Protein AF-A0A9X4PGB1-F1 (afdb_monomer)

Mean predicted aligned error: 6.71 Å

Secondary structure (DSSP, 8-state):
---HHHHHHHSPPSS--SS--SS-HHHHHHHHHHHHHHT-S-HHHIIIIIIHHHSTTT-TT---HHHHHHHGGGGHHHHHHHHHHHHHTS---SEEEEEEEEEEEE-GGGGGG-TTTTTT-EEEEETTEEEEEEEEEEEEETT--EEEEEEEETTS-TTTTHHHHTTT--EEEE--GGG--HHHHHHHHTTTEEEE-PPPTTSPPP---HHHHHHHHTTHHHHHHHHHHHHHS----S--S-HHHHHHHHHHHHHHHHT-S------GGGS--

Sequence (273 aa):
MIDENFANKLLPSGKKPTRVPEITHSEIITIILLYHQSRHDNFKSFYQNYLKLLHKSDFPKLPSYDRFIALKPRVLWYLMILLQWLCEQAKNTGVSYIDSTPIAVCHRKRISKNNVFAKIAKIGKSSYGWFYGFKLHMVINEKGEIQGVTLTKGNVDDRKPVPDLTQKLVGLLFGDKGYIQKDLFLQLLDRNLKLVTKIKKGMKNALISLNEKILLRKRSIIETVFGYLKNRLEIEHTRHRSPINFLVHIFSTLISYSLQRKKPSISNSFFVG

Foldseek 3Di:
DQDPVNVVVLDDDPDDDPDDQPDDLVNLLVLLLVVLVVQDPDSQCCLPPVCVPPVCVVCVRDDDPVVSVVCSLNNLVVLVVLLQVLLVVADQPLAKEKDKDDFAQDDPVCLVVPPQCVPPADWAADPVGIGTGWIWIFMHGQQRRTNFIDIHHRHDQNQVCVCVRCVPHAHEYAYEPSNDDDVSQVSCVVVNYHYDYDDDPPDDDDDDDPLNVVSNVVSCLVVVSVVCLCVRSVLHDNPDPHPSVNSSSNSSSSSSQSPDPHGNHDDPPSVPD

Structure (mmCIF, N/CA/C/O backbone):
data_AF-A0A9X4PGB1-F1
#
_entry.id   AF-A0A9X4PGB1-F1
#
loop_
_atom_site.group_PDB
_atom_site.id
_atom_site.type_symbol
_atom_site.label_atom_id
_atom_site.label_alt_id
_atom_site.label_comp_id
_atom_site.label_asym_id
_atom_site.label_entity_id
_atom_site.label_seq_id
_atom_site.pdbx_PDB_ins_code
_atom_site.Cartn_x
_atom_site.Cartn_y
_atom_site.Cartn_z
_atom_site.occupancy
_atom_site.B_iso_or_equiv
_atom_site.auth_seq_id
_atom_site.auth_comp_id
_atom_site.auth_asym_id
_atom_site.auth_atom_id
_atom_site.pdbx_PDB_model_num
ATOM 1 N N . MET A 1 1 ? -11.049 4.098 -10.998 1.00 38.81 1 MET A N 1
ATOM 2 C CA . MET A 1 1 ? -10.905 5.269 -11.893 1.00 38.81 1 MET A CA 1
ATOM 3 C C . MET A 1 1 ? -9.912 4.919 -12.995 1.00 38.81 1 MET A C 1
ATOM 5 O O . MET A 1 1 ? -8.730 5.216 -12.874 1.00 38.81 1 MET A O 1
ATOM 9 N N . ILE A 1 2 ? -10.391 4.209 -14.013 1.00 34.16 2 ILE A N 1
ATOM 10 C CA . ILE A 1 2 ? -9.628 3.851 -15.208 1.00 34.16 2 ILE A CA 1
ATOM 11 C C . ILE A 1 2 ? -10.270 4.662 -16.330 1.00 34.16 2 ILE A C 1
ATOM 13 O O . ILE A 1 2 ? -11.443 4.473 -16.620 1.00 34.16 2 ILE A O 1
ATOM 17 N N 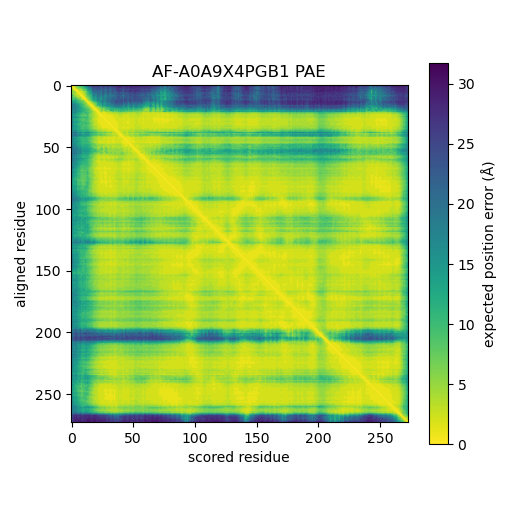. ASP A 1 3 ? -9.545 5.650 -16.839 1.00 41.56 3 ASP A N 1
ATOM 18 C CA . ASP A 1 3 ? -9.966 6.457 -17.987 1.00 41.56 3 ASP A CA 1
ATOM 19 C C . ASP A 1 3 ? -10.007 5.546 -19.233 1.00 41.56 3 ASP A C 1
ATOM 21 O O . ASP A 1 3 ? -9.148 4.670 -19.353 1.00 41.56 3 ASP A O 1
ATOM 25 N N . GLU A 1 4 ? -10.939 5.716 -20.174 1.00 37.97 4 GLU A N 1
ATOM 26 C CA . GLU A 1 4 ? -11.010 4.864 -21.385 1.00 37.97 4 GLU A CA 1
ATOM 27 C C . GLU A 1 4 ? -9.704 4.930 -22.202 1.00 37.97 4 GLU A C 1
ATOM 29 O O . GLU A 1 4 ? -9.215 3.936 -22.743 1.00 37.97 4 GLU A O 1
ATOM 34 N N . ASN A 1 5 ? -9.030 6.084 -22.162 1.00 47.00 5 ASN A N 1
ATOM 35 C CA . ASN A 1 5 ? -7.692 6.276 -22.724 1.00 47.00 5 ASN A CA 1
ATOM 36 C C . ASN A 1 5 ? -6.582 5.457 -22.032 1.00 47.00 5 ASN A C 1
ATOM 38 O O . ASN A 1 5 ? -5.524 5.223 -22.622 1.00 47.00 5 ASN A O 1
ATOM 42 N N . PHE A 1 6 ? -6.776 5.046 -20.775 1.00 48.38 6 PHE A N 1
ATOM 43 C CA . PHE A 1 6 ? -5.831 4.213 -20.026 1.00 48.38 6 PHE A CA 1
ATOM 44 C C . PHE A 1 6 ? -5.911 2.750 -20.467 1.00 48.38 6 PHE A C 1
ATOM 46 O O . PHE A 1 6 ? -4.869 2.128 -20.675 1.00 48.38 6 PHE A O 1
ATOM 53 N N . ALA A 1 7 ? -7.123 2.226 -20.676 1.00 45.31 7 ALA A N 1
ATOM 54 C CA . ALA A 1 7 ? -7.331 0.874 -21.192 1.00 45.31 7 ALA A CA 1
ATOM 55 C C . ALA A 1 7 ? -6.750 0.725 -22.611 1.00 45.31 7 ALA A C 1
ATOM 57 O O . ALA A 1 7 ? -5.972 -0.193 -22.867 1.00 45.31 7 ALA A O 1
ATOM 58 N N . ASN A 1 8 ? -6.997 1.700 -23.493 1.00 49.25 8 ASN A N 1
ATOM 59 C CA . ASN A 1 8 ? -6.519 1.674 -24.883 1.00 49.25 8 ASN A CA 1
ATOM 60 C C . ASN A 1 8 ? -4.987 1.730 -25.036 1.00 49.25 8 ASN A C 1
ATOM 62 O O . ASN A 1 8 ? -4.456 1.250 -26.032 1.00 49.25 8 ASN A O 1
ATOM 66 N N . LYS A 1 9 ? -4.249 2.273 -24.055 1.00 54.25 9 LYS A N 1
ATOM 67 C CA . LYS A 1 9 ? -2.770 2.238 -24.041 1.00 54.25 9 LYS A CA 1
ATOM 68 C C . LYS A 1 9 ? -2.187 0.905 -23.572 1.00 54.25 9 LYS A C 1
ATOM 70 O O . LYS A 1 9 ? -0.998 0.663 -23.777 1.00 54.25 9 LYS A O 1
ATOM 75 N N . LEU A 1 10 ? -2.990 0.090 -22.892 1.00 50.41 10 LEU A N 1
ATOM 76 C CA . LEU A 1 10 ? -2.602 -1.222 -22.376 1.00 50.41 10 LEU A CA 1
ATOM 77 C C . LEU A 1 10 ? -3.019 -2.358 -23.314 1.00 50.41 10 LEU A C 1
ATOM 79 O O . LEU A 1 10 ? -2.424 -3.432 -23.257 1.00 50.41 10 LEU A O 1
ATOM 83 N N . LEU A 1 11 ? -4.010 -2.118 -24.174 1.00 50.28 11 LEU A N 1
ATOM 84 C CA . LEU A 1 11 ? -4.380 -3.030 -25.246 1.00 50.28 11 LEU A CA 1
ATOM 85 C C . LEU A 1 11 ? -3.316 -3.002 -26.356 1.00 50.28 11 LEU A C 1
ATOM 87 O O . LEU A 1 11 ? -2.780 -1.937 -26.681 1.00 50.28 11 LEU A O 1
ATOM 91 N N . PRO A 1 12 ? -2.969 -4.161 -26.940 1.00 49.97 12 PRO A N 1
ATOM 92 C CA . PRO A 1 12 ? -2.017 -4.213 -28.036 1.00 49.97 12 PRO A CA 1
ATOM 93 C C . PRO A 1 12 ? -2.554 -3.391 -29.211 1.00 49.97 12 PRO A C 1
ATOM 95 O O . PRO A 1 12 ? -3.640 -3.653 -29.722 1.00 49.97 12 PRO A O 1
ATOM 98 N N . SER A 1 13 ? -1.788 -2.398 -29.669 1.00 54.88 13 SER A N 1
ATOM 99 C CA . SER A 1 13 ? -2.080 -1.760 -30.953 1.00 54.88 13 SER A CA 1
ATOM 100 C C . SER A 1 13 ? -2.058 -2.837 -32.038 1.00 54.88 13 SER A C 1
ATOM 102 O O . SER A 1 13 ? -1.121 -3.635 -32.050 1.00 54.88 13 SER A O 1
ATOM 104 N N . GLY A 1 14 ? -2.999 -2.827 -32.986 1.00 54.66 14 GLY A N 1
ATOM 105 C CA . GLY A 1 14 ? -3.044 -3.786 -34.107 1.00 54.66 14 GLY A CA 1
ATOM 106 C C . GLY A 1 14 ? -1.782 -3.829 -34.992 1.00 54.66 14 GLY A C 1
ATOM 107 O O . GLY A 1 14 ? -1.674 -4.659 -35.889 1.00 54.66 14 GLY A O 1
ATOM 108 N N . LYS A 1 15 ? -0.794 -2.963 -34.732 1.00 59.97 15 LYS A N 1
ATOM 109 C CA . LYS A 1 15 ? 0.547 -3.027 -35.315 1.00 59.97 15 LYS A CA 1
ATOM 110 C C . LYS A 1 15 ? 1.365 -4.131 -34.641 1.00 59.97 15 LYS A C 1
ATOM 112 O O . LYS A 1 15 ? 1.775 -3.997 -33.486 1.00 59.97 15 LYS A O 1
ATOM 117 N N . LYS A 1 16 ? 1.645 -5.203 -35.389 1.00 57.38 16 LYS A N 1
ATOM 118 C CA . LYS A 1 16 ? 2.584 -6.250 -34.965 1.00 57.38 16 LYS A CA 1
ATOM 119 C C . LYS A 1 16 ? 3.966 -5.624 -34.711 1.00 57.38 16 LYS A C 1
ATOM 121 O O . LYS A 1 16 ? 4.440 -4.846 -35.541 1.00 57.38 16 LYS A O 1
ATOM 126 N N . PRO A 1 17 ? 4.616 -5.917 -33.574 1.00 63.22 17 PRO A N 1
ATOM 127 C CA . PRO A 1 17 ? 5.938 -5.382 -33.293 1.00 63.22 17 PRO A CA 1
ATOM 128 C C . PRO A 1 17 ? 6.955 -5.932 -34.296 1.00 63.22 17 PRO A C 1
ATOM 130 O O . PRO A 1 17 ? 6.977 -7.128 -34.567 1.00 63.22 17 PRO A O 1
ATOM 133 N N . THR A 1 18 ? 7.850 -5.073 -34.785 1.00 69.25 18 THR A N 1
ATOM 134 C CA . THR A 1 18 ? 8.932 -5.458 -35.711 1.00 69.25 18 THR A CA 1
ATOM 135 C C . THR A 1 18 ? 9.895 -6.481 -35.098 1.00 69.25 18 THR A C 1
ATOM 137 O O . THR A 1 18 ? 10.552 -7.223 -35.816 1.00 69.25 18 THR A O 1
ATOM 140 N N . ARG A 1 19 ? 9.998 -6.524 -33.761 1.00 69.50 19 ARG A N 1
ATOM 141 C CA . ARG A 1 19 ? 10.783 -7.509 -33.004 1.00 69.50 19 ARG A CA 1
ATOM 142 C C . ARG A 1 19 ? 10.043 -7.925 -31.737 1.00 69.50 19 ARG A C 1
ATOM 144 O O . ARG A 1 19 ? 9.568 -7.066 -30.983 1.00 69.50 19 ARG A O 1
ATOM 151 N N . VAL A 1 20 ? 9.989 -9.228 -31.481 1.00 75.50 20 VAL A N 1
ATOM 152 C CA . VAL A 1 20 ? 9.479 -9.790 -30.225 1.00 75.50 20 VAL A CA 1
ATOM 153 C C . VAL A 1 20 ? 10.573 -9.645 -29.158 1.00 75.50 20 VAL A C 1
ATOM 155 O O . VAL A 1 20 ? 11.732 -9.931 -29.452 1.00 75.50 20 VAL A O 1
ATOM 158 N N . PRO A 1 21 ? 10.272 -9.133 -27.950 1.00 79.12 21 PRO A N 1
ATOM 159 C CA . PRO A 1 21 ? 11.256 -9.112 -26.874 1.00 79.12 21 PRO A CA 1
ATOM 160 C C . PRO A 1 21 ? 11.657 -10.535 -26.497 1.00 79.12 21 PRO A C 1
ATOM 162 O O . PRO A 1 21 ? 10.793 -11.387 -26.330 1.00 79.12 21 PRO A O 1
ATOM 165 N N . GLU A 1 22 ? 12.953 -10.760 -26.319 1.00 85.50 22 GLU A N 1
ATOM 166 C CA . GLU A 1 22 ? 13.470 -12.063 -25.891 1.00 85.50 22 GLU A CA 1
ATOM 167 C C . GLU A 1 22 ? 13.220 -12.339 -24.406 1.00 85.50 22 GLU A C 1
ATOM 169 O O . GLU A 1 22 ? 13.129 -13.495 -24.009 1.00 85.50 22 GLU A O 1
ATOM 174 N N . ILE A 1 23 ? 13.078 -11.278 -23.606 1.00 91.50 23 ILE A N 1
ATOM 175 C CA . ILE A 1 23 ? 12.719 -11.368 -22.193 1.00 91.50 23 ILE A CA 1
ATOM 176 C C . ILE A 1 23 ? 11.214 -11.604 -22.030 1.00 91.50 23 ILE A C 1
ATOM 178 O O . ILE A 1 23 ? 10.375 -10.913 -22.620 1.00 91.50 23 ILE A O 1
ATOM 182 N N . THR A 1 24 ? 10.878 -12.564 -21.183 1.00 92.50 24 THR A N 1
ATOM 183 C CA . THR A 1 24 ? 9.514 -12.958 -20.840 1.00 92.50 24 THR A CA 1
ATOM 184 C C . THR A 1 24 ? 8.892 -12.033 -19.788 1.00 92.50 24 THR A C 1
ATOM 186 O O . THR A 1 24 ? 9.569 -11.289 -19.074 1.00 92.50 24 THR A O 1
ATOM 189 N N . HIS A 1 25 ? 7.562 -12.073 -19.660 1.00 93.44 25 HIS A N 1
ATOM 190 C CA . HIS A 1 25 ? 6.859 -11.307 -18.625 1.00 93.44 25 HIS A CA 1
ATOM 191 C C . HIS A 1 25 ? 7.231 -11.763 -17.206 1.00 93.44 25 HIS A C 1
ATOM 193 O O . HIS A 1 25 ? 7.366 -10.917 -16.323 1.00 93.44 25 HIS A O 1
ATOM 199 N N . SER A 1 26 ? 7.429 -13.069 -16.988 1.00 94.06 26 SER A N 1
ATOM 200 C CA . SER A 1 26 ? 7.845 -13.620 -15.694 1.00 94.06 26 SER A CA 1
ATOM 201 C C . SER A 1 26 ? 9.227 -13.114 -15.292 1.00 94.06 26 SER A C 1
ATOM 203 O O . SER A 1 26 ? 9.377 -12.639 -14.173 1.00 94.06 26 SER A O 1
ATOM 205 N N . GLU A 1 27 ? 10.205 -13.097 -16.205 1.00 94.50 27 GLU A N 1
ATOM 206 C CA . GLU A 1 27 ? 11.535 -12.532 -15.932 1.00 94.50 27 GLU A CA 1
ATOM 207 C C . GLU A 1 27 ? 11.462 -11.049 -15.545 1.00 94.50 27 GLU A C 1
ATOM 209 O O . GLU A 1 27 ? 12.100 -10.627 -14.581 1.00 94.50 27 GLU A O 1
ATOM 214 N N . ILE A 1 28 ? 10.641 -10.253 -16.243 1.00 95.31 28 ILE A N 1
ATOM 215 C CA . ILE A 1 28 ? 10.434 -8.838 -15.898 1.00 95.31 28 ILE A CA 1
ATOM 216 C C . ILE A 1 28 ? 9.862 -8.704 -14.479 1.00 95.31 28 ILE A C 1
ATOM 218 O O . ILE A 1 28 ? 10.353 -7.879 -13.707 1.00 95.31 28 ILE A O 1
ATOM 222 N N . ILE A 1 29 ? 8.843 -9.495 -14.122 1.00 96.31 29 ILE A N 1
ATOM 223 C CA . ILE A 1 29 ? 8.243 -9.481 -12.778 1.00 96.31 29 ILE A CA 1
ATOM 224 C C . ILE A 1 29 ? 9.291 -9.860 -11.731 1.00 96.31 29 ILE A C 1
ATOM 226 O O . ILE A 1 29 ? 9.479 -9.112 -10.772 1.00 96.31 29 ILE A O 1
ATOM 230 N N . THR A 1 30 ? 10.015 -10.960 -11.943 1.00 95.31 30 THR A N 1
ATOM 231 C CA . THR A 1 30 ? 11.059 -11.442 -11.032 1.00 95.31 30 THR A CA 1
ATOM 232 C C . THR A 1 30 ? 12.120 -10.374 -10.793 1.00 95.31 30 THR A C 1
ATOM 234 O O . THR A 1 30 ? 12.416 -10.061 -9.645 1.00 95.31 30 THR A O 1
ATOM 237 N N . ILE A 1 31 ? 12.625 -9.726 -11.846 1.00 95.06 31 ILE A N 1
ATOM 238 C CA . ILE A 1 31 ? 13.611 -8.639 -11.740 1.00 95.06 31 ILE A CA 1
ATOM 239 C C . ILE A 1 31 ? 13.083 -7.463 -10.908 1.00 95.06 31 ILE A C 1
ATOM 241 O O . ILE A 1 31 ? 13.808 -6.903 -10.084 1.00 95.06 31 ILE A O 1
ATOM 245 N N . ILE A 1 32 ? 11.823 -7.066 -11.110 1.00 95.25 32 ILE A N 1
ATOM 246 C CA . ILE A 1 32 ? 11.224 -5.949 -10.368 1.00 95.25 32 ILE A CA 1
ATOM 247 C C . ILE A 1 32 ? 11.035 -6.315 -8.889 1.00 95.25 32 ILE A C 1
ATOM 249 O O . ILE A 1 32 ? 11.234 -5.461 -8.029 1.00 95.25 32 ILE A O 1
ATOM 253 N N . LEU A 1 33 ? 10.671 -7.560 -8.575 1.00 94.50 33 LEU A N 1
ATOM 254 C CA . LEU A 1 33 ? 10.525 -8.017 -7.191 1.00 94.50 33 LEU A CA 1
ATOM 255 C C . LEU A 1 33 ? 11.883 -8.188 -6.498 1.00 94.50 33 LEU A C 1
ATOM 257 O O . LEU A 1 33 ? 12.035 -7.762 -5.354 1.00 94.50 33 LEU A O 1
ATOM 261 N N . LEU A 1 34 ? 12.885 -8.725 -7.200 1.00 93.00 34 LEU A N 1
ATOM 262 C CA . LEU A 1 34 ? 14.261 -8.824 -6.707 1.00 93.00 34 LEU A CA 1
ATOM 263 C C . LEU A 1 34 ? 14.837 -7.452 -6.367 1.00 93.00 34 LEU A C 1
ATOM 265 O O . LEU A 1 34 ? 15.519 -7.318 -5.354 1.00 93.00 34 LEU A O 1
ATOM 269 N N . TYR A 1 35 ? 14.520 -6.418 -7.151 1.00 92.88 35 TYR A N 1
ATOM 270 C CA . TYR A 1 35 ? 14.942 -5.054 -6.840 1.00 92.88 35 TYR A CA 1
ATOM 271 C C . TYR A 1 35 ? 14.529 -4.631 -5.423 1.00 92.88 35 TYR A C 1
ATOM 273 O O . TYR A 1 35 ? 15.383 -4.237 -4.628 1.00 92.88 35 TYR A O 1
ATOM 281 N N . HIS A 1 36 ? 13.248 -4.787 -5.074 1.00 90.94 36 HIS A N 1
ATOM 282 C CA . HIS A 1 36 ? 12.730 -4.435 -3.745 1.00 90.94 36 HIS A CA 1
ATOM 283 C C . HIS A 1 36 ? 13.363 -5.255 -2.614 1.00 90.94 36 HIS A C 1
ATOM 285 O O . HIS A 1 36 ? 13.481 -4.772 -1.490 1.00 90.94 36 HIS A O 1
ATOM 291 N N . GLN A 1 37 ? 13.809 -6.478 -2.901 1.00 86.19 37 GLN A N 1
ATOM 292 C CA . GLN A 1 37 ? 14.490 -7.337 -1.928 1.00 86.19 37 GLN A CA 1
ATOM 293 C C . GLN A 1 37 ? 15.980 -6.999 -1.776 1.00 86.19 37 GLN A C 1
ATOM 295 O O . GLN A 1 37 ? 16.529 -7.121 -0.681 1.00 86.19 37 GLN A O 1
ATOM 300 N N . SER A 1 38 ? 16.620 -6.538 -2.851 1.00 85.69 38 SER A N 1
ATOM 301 C CA . SER A 1 38 ? 18.060 -6.262 -2.920 1.00 85.69 38 SER A CA 1
ATOM 302 C C . SER A 1 38 ? 18.520 -4.993 -2.189 1.00 85.69 38 SER A C 1
ATOM 304 O O . SER A 1 38 ? 19.719 -4.808 -2.006 1.00 85.69 38 SER A O 1
ATOM 306 N N . ARG A 1 39 ? 17.591 -4.133 -1.739 1.00 77.69 39 ARG A N 1
ATOM 307 C CA . ARG A 1 39 ? 17.872 -2.885 -0.991 1.00 77.69 39 ARG A CA 1
ATOM 308 C C . ARG A 1 39 ? 18.780 -1.882 -1.721 1.00 77.69 39 ARG A C 1
ATOM 310 O O . ARG A 1 39 ? 19.491 -1.119 -1.079 1.00 77.69 39 ARG A O 1
ATOM 317 N N . HIS A 1 40 ? 18.764 -1.869 -3.052 1.00 84.12 40 HIS A N 1
ATOM 318 C CA . HIS A 1 40 ? 19.457 -0.838 -3.825 1.00 84.12 40 HIS A CA 1
ATOM 319 C C . HIS A 1 40 ? 18.599 0.430 -3.980 1.00 84.12 40 HIS A C 1
ATOM 321 O O . HIS A 1 40 ? 17.486 0.376 -4.501 1.00 84.12 40 HIS A O 1
ATOM 327 N N . ASP A 1 41 ? 19.170 1.600 -3.697 1.00 78.69 41 ASP A N 1
ATOM 328 C CA . ASP A 1 41 ? 18.478 2.903 -3.821 1.00 78.69 41 ASP A CA 1
ATOM 329 C C . ASP A 1 41 ? 18.149 3.289 -5.283 1.00 78.69 41 ASP A C 1
ATOM 331 O O . ASP A 1 41 ? 17.300 4.141 -5.597 1.00 78.69 41 ASP A O 1
ATOM 335 N N . ASN A 1 42 ? 18.870 2.681 -6.231 1.00 86.94 42 ASN A N 1
ATOM 336 C CA . ASN A 1 42 ? 18.795 3.009 -7.648 1.00 86.94 42 ASN A CA 1
ATOM 337 C C . ASN A 1 42 ? 18.612 1.766 -8.521 1.00 86.94 42 ASN A C 1
ATOM 339 O O . ASN A 1 42 ? 19.542 0.982 -8.719 1.00 86.94 42 ASN A O 1
ATOM 343 N N . PHE A 1 43 ? 17.435 1.675 -9.148 1.00 90.69 43 PHE A N 1
ATOM 344 C CA . PHE A 1 43 ? 17.093 0.620 -10.099 1.00 90.69 43 PHE A CA 1
ATOM 345 C C . PHE A 1 43 ? 18.106 0.479 -11.247 1.00 90.69 43 PHE A C 1
ATOM 347 O O . PHE A 1 43 ? 18.390 -0.635 -11.673 1.00 90.69 43 PHE A O 1
ATOM 354 N N . LYS A 1 44 ? 18.699 1.579 -11.738 1.00 91.31 44 LYS A N 1
ATOM 355 C CA . LYS A 1 44 ? 19.718 1.520 -12.801 1.00 91.31 44 LYS A CA 1
ATOM 356 C C . LYS A 1 44 ? 20.993 0.824 -12.330 1.00 91.31 44 LYS A C 1
ATOM 358 O O . LYS A 1 44 ? 21.514 -0.016 -13.056 1.00 91.31 44 LYS A O 1
ATOM 363 N N . SER A 1 45 ? 21.454 1.139 -11.119 1.00 90.25 45 SER A N 1
ATOM 364 C CA . SER A 1 45 ? 22.637 0.501 -10.526 1.00 90.25 45 SER A CA 1
ATOM 365 C C . SER A 1 45 ? 22.379 -0.981 -10.257 1.00 90.25 45 SER A C 1
ATOM 367 O O . SER A 1 45 ? 23.161 -1.823 -10.686 1.00 90.25 45 SER A O 1
ATOM 369 N N . PHE A 1 46 ? 21.227 -1.315 -9.665 1.00 92.81 46 PHE A N 1
ATOM 370 C CA . PHE A 1 46 ? 20.787 -2.703 -9.499 1.00 92.81 46 PHE A CA 1
ATOM 371 C C . PHE A 1 46 ? 20.780 -3.462 -10.835 1.00 92.81 46 PHE A C 1
ATOM 373 O O . PHE A 1 46 ? 21.348 -4.543 -10.956 1.00 92.81 46 PHE A O 1
ATOM 380 N N . TYR A 1 47 ? 20.196 -2.872 -11.876 1.00 92.44 47 TYR A N 1
ATOM 381 C CA . TYR A 1 47 ? 20.081 -3.529 -13.170 1.00 92.44 47 TYR A CA 1
ATOM 382 C C . TYR A 1 47 ? 21.428 -3.722 -13.872 1.00 92.44 47 TYR A C 1
ATOM 384 O O . TYR A 1 47 ? 21.675 -4.767 -14.465 1.00 92.44 47 TYR A O 1
ATOM 392 N N . GLN A 1 48 ? 22.298 -2.711 -13.847 1.00 89.25 48 GLN A N 1
ATOM 393 C CA . GLN A 1 48 ? 23.556 -2.742 -14.594 1.00 89.25 48 GLN A CA 1
ATOM 394 C C . GLN A 1 48 ? 24.688 -3.447 -13.852 1.00 89.25 48 GLN A C 1
ATOM 396 O O . GLN A 1 48 ? 25.509 -4.072 -14.511 1.00 89.25 48 GLN A O 1
ATOM 401 N N . ASN A 1 49 ? 24.720 -3.356 -12.524 1.00 86.00 49 ASN A N 1
ATOM 402 C CA . ASN A 1 49 ? 25.830 -3.858 -11.722 1.00 86.00 49 ASN A CA 1
ATOM 403 C C . ASN A 1 49 ? 25.452 -5.155 -11.009 1.00 86.00 49 ASN A C 1
ATOM 405 O O . ASN A 1 49 ? 26.189 -6.122 -11.091 1.00 86.00 49 ASN A O 1
ATOM 409 N N . TYR A 1 50 ? 24.293 -5.222 -10.353 1.00 86.75 50 TYR A N 1
ATOM 410 C CA . TYR A 1 50 ? 23.916 -6.424 -9.605 1.00 86.75 50 TYR A CA 1
ATOM 411 C C . TYR A 1 50 ? 23.424 -7.536 -10.541 1.00 86.75 50 TYR A C 1
ATOM 413 O O . TYR A 1 50 ? 24.019 -8.609 -10.604 1.00 86.75 50 TYR A O 1
ATOM 421 N N . LEU A 1 51 ? 22.389 -7.268 -11.344 1.00 87.75 51 LEU A N 1
ATOM 422 C CA . LEU A 1 51 ? 21.787 -8.295 -12.202 1.00 87.75 51 LEU A CA 1
ATOM 423 C C . LEU A 1 51 ? 22.724 -8.787 -13.304 1.00 87.75 51 LEU A C 1
ATOM 425 O O . LEU A 1 51 ? 22.849 -9.991 -13.507 1.00 87.75 51 LEU A O 1
ATOM 429 N N . LYS A 1 52 ? 23.397 -7.875 -14.013 1.00 79.81 52 LYS A N 1
ATOM 430 C CA . LYS A 1 52 ? 24.277 -8.266 -15.124 1.00 79.81 52 LYS A CA 1
ATOM 431 C C . LYS A 1 52 ? 25.548 -8.985 -14.682 1.00 79.81 52 LYS A C 1
ATOM 433 O O . LYS A 1 52 ? 26.079 -9.748 -15.484 1.00 79.81 52 LYS A O 1
ATOM 438 N N . LEU A 1 53 ? 26.049 -8.722 -13.473 1.00 79.75 53 LEU A N 1
ATOM 439 C CA . LEU A 1 53 ? 27.270 -9.364 -12.982 1.00 79.75 53 LEU A CA 1
ATOM 440 C C . LEU A 1 53 ? 26.964 -10.673 -12.250 1.00 79.75 53 LEU A C 1
ATOM 442 O O . LEU A 1 53 ? 27.646 -11.660 -12.497 1.00 79.75 53 LEU A O 1
ATOM 446 N N . LEU A 1 54 ? 25.939 -10.700 -11.389 1.00 80.44 54 LEU A N 1
ATOM 447 C CA . LEU A 1 54 ? 25.690 -11.832 -10.486 1.00 80.44 54 LEU A CA 1
ATOM 448 C C . LEU A 1 54 ? 24.610 -12.804 -10.977 1.00 80.44 54 LEU A C 1
ATOM 450 O O . LEU A 1 54 ? 24.662 -13.974 -10.627 1.00 80.44 54 LEU A O 1
ATOM 454 N N . HIS A 1 55 ? 23.664 -12.353 -11.805 1.00 82.31 55 HIS A N 1
ATOM 455 C CA . HIS A 1 55 ? 22.520 -13.157 -12.268 1.00 82.31 55 HIS A CA 1
ATOM 456 C C . HIS A 1 55 ? 22.489 -13.327 -13.792 1.00 82.31 55 HIS A C 1
ATOM 458 O O . HIS A 1 55 ? 21.432 -13.485 -14.404 1.00 82.31 55 HIS A O 1
ATOM 464 N N . LYS A 1 56 ? 23.659 -13.286 -14.440 1.00 81.88 56 LYS A N 1
ATOM 465 C CA . LYS A 1 56 ? 23.763 -13.438 -15.899 1.00 81.88 56 LYS A CA 1
ATOM 466 C C . LYS A 1 56 ? 23.296 -14.818 -16.379 1.00 81.88 56 LYS A C 1
ATOM 468 O O . LYS A 1 56 ? 22.731 -14.911 -17.464 1.00 81.88 56 LYS A O 1
ATOM 473 N N . SER A 1 57 ? 23.524 -15.864 -15.582 1.00 87.50 57 SER A N 1
ATOM 474 C CA . SER A 1 57 ? 23.041 -17.225 -15.853 1.00 87.50 57 SER A CA 1
ATOM 475 C C . SER A 1 57 ? 21.517 -17.311 -15.837 1.00 87.50 57 SER A C 1
ATOM 477 O O . SER A 1 57 ? 20.936 -17.991 -16.676 1.00 87.50 57 SER A O 1
ATOM 479 N N . ASP A 1 58 ? 20.886 -16.592 -14.910 1.00 88.00 58 ASP A N 1
ATOM 480 C CA . ASP A 1 58 ? 19.443 -16.663 -14.668 1.00 88.00 58 ASP A CA 1
ATOM 481 C C . ASP A 1 58 ? 18.657 -15.846 -15.704 1.00 88.00 58 ASP A C 1
ATOM 483 O O . ASP A 1 58 ? 17.511 -16.163 -16.010 1.00 88.00 58 ASP A O 1
ATOM 487 N N . PHE A 1 59 ? 19.289 -14.809 -16.268 1.00 89.75 59 PHE A N 1
ATOM 488 C CA . PHE A 1 59 ? 18.714 -13.928 -17.286 1.00 89.75 59 PHE A CA 1
ATOM 489 C C . PHE A 1 59 ? 19.645 -13.802 -18.508 1.00 89.75 59 PHE A C 1
ATOM 491 O O . PHE A 1 59 ? 20.213 -12.731 -18.755 1.00 89.75 59 PHE A O 1
ATOM 498 N N . PRO A 1 60 ? 19.811 -14.867 -19.315 1.00 86.25 60 PRO A N 1
ATOM 499 C CA . PRO A 1 60 ? 20.801 -14.896 -20.395 1.00 86.25 60 PRO A CA 1
ATOM 500 C C . PRO A 1 60 ? 20.501 -13.892 -21.519 1.00 86.25 60 PRO A C 1
ATOM 502 O O . PRO A 1 60 ? 21.419 -13.404 -22.176 1.00 86.25 60 PRO A O 1
ATOM 505 N N . LYS A 1 61 ? 19.223 -13.543 -21.724 1.00 89.25 61 LYS A N 1
ATOM 506 C CA . LYS A 1 61 ? 18.747 -12.631 -22.781 1.00 89.25 61 LYS A CA 1
ATOM 507 C C . LYS A 1 61 ? 18.315 -11.268 -22.230 1.00 89.25 61 LYS A C 1
ATOM 509 O O . LYS A 1 61 ? 17.307 -10.688 -22.640 1.00 89.25 61 LYS A O 1
ATOM 514 N N . LEU A 1 62 ? 19.064 -10.757 -21.252 1.00 90.00 62 LEU A N 1
ATOM 515 C CA . LEU A 1 62 ? 18.756 -9.491 -20.595 1.00 90.00 62 LEU A CA 1
ATOM 516 C C . LEU A 1 62 ? 18.893 -8.306 -21.582 1.00 90.00 62 LEU A C 1
ATOM 518 O O . LEU A 1 62 ? 19.978 -8.084 -22.128 1.00 90.00 62 LEU A O 1
ATOM 522 N N . PRO A 1 63 ? 17.841 -7.496 -21.807 1.00 91.62 63 PRO A N 1
ATOM 523 C CA . PRO A 1 63 ? 17.926 -6.361 -22.720 1.00 91.62 63 PRO A CA 1
ATOM 524 C C . PRO A 1 63 ? 18.782 -5.209 -22.154 1.00 91.62 63 PRO A C 1
ATOM 526 O O . PRO A 1 63 ? 19.255 -5.217 -21.015 1.00 91.62 63 PRO A O 1
ATOM 529 N N . SER A 1 64 ? 18.978 -4.154 -22.953 1.00 91.25 64 SER A N 1
ATOM 530 C CA . SER A 1 64 ? 19.543 -2.905 -22.431 1.00 91.25 64 SER A CA 1
ATOM 531 C C . SER A 1 64 ? 18.629 -2.295 -21.360 1.00 91.25 64 SER A C 1
ATOM 533 O O . SER A 1 64 ? 17.418 -2.527 -21.349 1.00 91.25 64 SER A O 1
ATOM 535 N N . TYR A 1 65 ? 19.200 -1.474 -20.473 1.00 91.94 65 TYR A N 1
ATOM 536 C CA . TYR A 1 65 ? 18.444 -0.820 -19.400 1.00 91.94 65 TYR A CA 1
ATOM 537 C C . TYR A 1 65 ? 17.250 -0.025 -19.944 1.00 91.94 65 TYR A C 1
ATOM 539 O O . TYR A 1 65 ? 16.121 -0.209 -19.493 1.00 91.94 65 TYR A O 1
ATOM 547 N N . ASP A 1 66 ? 17.468 0.805 -20.965 1.00 91.75 66 ASP A N 1
ATOM 548 C CA . ASP A 1 66 ? 16.404 1.631 -21.540 1.00 91.75 66 ASP A CA 1
ATOM 549 C C . ASP A 1 66 ? 15.308 0.777 -22.183 1.00 91.75 66 ASP A C 1
ATOM 551 O O . ASP A 1 66 ? 14.116 1.063 -22.039 1.00 91.75 66 ASP A O 1
ATOM 555 N N . ARG A 1 67 ? 15.692 -0.338 -22.821 1.00 91.88 67 ARG A N 1
ATOM 556 C CA . ARG A 1 67 ? 14.729 -1.290 -23.370 1.00 91.88 67 ARG A CA 1
ATOM 557 C C . ARG A 1 67 ? 13.933 -1.980 -22.265 1.00 91.88 67 ARG A C 1
ATOM 559 O O . ARG A 1 67 ? 12.721 -2.112 -22.412 1.00 91.88 67 ARG A O 1
ATOM 566 N N . PHE A 1 68 ? 14.560 -2.359 -21.154 1.00 93.38 68 PHE A N 1
ATOM 567 C CA . PHE A 1 68 ? 13.855 -2.911 -19.998 1.00 93.38 68 PHE A CA 1
ATOM 568 C C . PHE A 1 68 ? 12.837 -1.919 -19.428 1.00 93.38 68 PHE A C 1
ATOM 570 O O . PHE A 1 68 ? 11.684 -2.280 -19.205 1.00 93.38 68 PHE A O 1
ATOM 577 N N . ILE A 1 69 ? 13.219 -0.650 -19.255 1.00 92.38 69 ILE A N 1
ATOM 578 C CA . ILE A 1 69 ? 12.311 0.400 -18.770 1.00 92.38 69 ILE A CA 1
ATOM 579 C C . ILE A 1 69 ? 11.113 0.597 -19.710 1.00 92.38 69 ILE A C 1
ATOM 581 O O . ILE A 1 69 ? 10.003 0.837 -19.232 1.00 92.38 69 ILE A O 1
ATOM 585 N N . ALA A 1 70 ? 11.307 0.454 -21.024 1.00 91.31 70 ALA A N 1
ATOM 586 C CA . ALA A 1 70 ? 10.224 0.500 -22.005 1.00 91.31 70 ALA A CA 1
ATOM 587 C C . ALA A 1 70 ? 9.308 -0.741 -21.969 1.00 91.31 70 ALA A C 1
ATOM 589 O O . ALA A 1 70 ? 8.132 -0.643 -22.318 1.00 91.31 70 ALA A O 1
ATOM 590 N N . LEU A 1 71 ? 9.822 -1.903 -21.549 1.00 92.31 71 LEU A N 1
ATOM 591 C CA . LEU A 1 71 ? 9.063 -3.156 -21.438 1.00 92.31 71 LEU A CA 1
ATOM 592 C C . LEU A 1 71 ? 8.346 -3.310 -20.089 1.00 92.31 71 LEU A C 1
ATOM 594 O O . LEU A 1 71 ? 7.272 -3.905 -20.046 1.00 92.31 71 LEU A O 1
ATOM 598 N N . LYS A 1 72 ? 8.885 -2.729 -19.011 1.00 92.19 72 LYS A N 1
ATOM 599 C CA . LYS A 1 72 ? 8.338 -2.763 -17.642 1.00 92.19 72 LYS A CA 1
ATOM 600 C C . LYS A 1 72 ? 6.827 -2.452 -17.541 1.00 92.19 72 LYS A C 1
ATOM 602 O O . LYS A 1 72 ? 6.149 -3.158 -16.801 1.00 92.19 72 LYS A O 1
ATOM 607 N N . PRO A 1 73 ? 6.246 -1.493 -18.290 1.00 93.56 73 PRO A N 1
ATOM 608 C CA . PRO A 1 73 ? 4.797 -1.265 -18.313 1.00 93.56 73 PRO A CA 1
ATOM 609 C C . PRO A 1 73 ? 3.934 -2.487 -18.659 1.00 93.56 73 PRO A C 1
ATOM 611 O O . PRO A 1 73 ? 2.797 -2.574 -18.202 1.00 93.56 73 PRO A O 1
ATOM 614 N N . ARG A 1 74 ? 4.454 -3.429 -19.458 1.00 93.38 74 ARG A N 1
ATOM 615 C CA . ARG A 1 74 ? 3.689 -4.576 -19.980 1.00 93.38 74 ARG A CA 1
ATOM 616 C C . ARG A 1 74 ? 3.248 -5.550 -18.894 1.00 93.38 74 ARG A C 1
ATOM 618 O O . ARG A 1 74 ? 2.275 -6.268 -19.088 1.00 93.38 74 ARG A O 1
ATOM 625 N N . VAL A 1 75 ? 3.937 -5.564 -17.751 1.00 95.38 75 VAL A N 1
ATOM 626 C CA . VAL A 1 75 ? 3.615 -6.482 -16.653 1.00 95.38 75 VAL A CA 1
ATOM 627 C C . VAL A 1 75 ? 2.592 -5.929 -15.660 1.00 95.38 75 VAL A C 1
ATOM 629 O O . VAL A 1 75 ? 2.268 -6.610 -14.692 1.00 95.38 75 VAL A O 1
ATOM 632 N N . LEU A 1 76 ? 2.064 -4.716 -15.881 1.00 95.75 76 LEU A N 1
ATOM 633 C CA . LEU A 1 76 ? 1.151 -4.065 -14.935 1.00 95.75 76 LEU A CA 1
ATOM 634 C C . LEU A 1 76 ? -0.043 -4.958 -14.567 1.00 95.75 76 LEU A C 1
ATOM 636 O O . LEU A 1 76 ? -0.321 -5.132 -13.385 1.00 95.75 76 LEU A O 1
ATOM 640 N N . TRP A 1 77 ? -0.713 -5.549 -15.559 1.00 94.00 77 TRP A N 1
ATOM 641 C CA . TRP A 1 77 ? -1.881 -6.403 -15.323 1.00 94.00 77 TRP A CA 1
ATOM 642 C C . TRP A 1 77 ? -1.543 -7.667 -14.534 1.00 94.00 77 TRP A C 1
ATOM 644 O O . TRP A 1 77 ? -2.269 -8.022 -13.611 1.00 94.00 77 TRP A O 1
ATOM 654 N N . TYR A 1 78 ? -0.406 -8.298 -14.830 1.00 96.44 78 TYR A N 1
ATOM 655 C CA . TYR A 1 78 ? 0.060 -9.463 -14.080 1.00 96.44 78 TYR A CA 1
ATOM 656 C C . TYR A 1 78 ? 0.342 -9.112 -12.617 1.00 96.44 78 TYR A C 1
ATOM 658 O O . TYR A 1 78 ? -0.026 -9.871 -11.727 1.00 96.44 78 TYR A O 1
ATOM 666 N N . LEU A 1 79 ? 0.933 -7.941 -12.349 1.00 97.75 79 LEU A N 1
ATOM 667 C CA . LEU A 1 79 ? 1.146 -7.461 -10.981 1.00 97.75 79 LEU A CA 1
ATOM 668 C C . LEU A 1 79 ? -0.179 -7.156 -10.271 1.00 97.75 79 LEU A C 1
ATOM 670 O O . LEU A 1 79 ? -0.310 -7.453 -9.091 1.00 97.75 79 LEU A O 1
ATOM 674 N N . MET A 1 80 ? -1.174 -6.600 -10.965 1.00 96.94 80 MET A N 1
ATOM 675 C CA . MET A 1 80 ? -2.498 -6.367 -10.378 1.00 96.94 80 MET A CA 1
ATOM 676 C C . MET A 1 80 ? -3.171 -7.677 -9.963 1.00 96.94 80 MET A C 1
ATOM 678 O O . MET A 1 80 ? -3.648 -7.780 -8.837 1.00 96.94 80 MET A O 1
ATOM 682 N N . ILE A 1 81 ? -3.163 -8.682 -10.845 1.00 96.94 81 ILE A N 1
ATOM 683 C CA . ILE A 1 81 ? -3.737 -10.005 -10.566 1.00 96.94 81 ILE A CA 1
ATOM 684 C C . ILE A 1 81 ? -2.970 -10.693 -9.435 1.00 96.94 81 ILE A C 1
ATOM 686 O O . ILE A 1 81 ? -3.586 -11.207 -8.508 1.00 96.94 81 ILE A O 1
ATOM 690 N N . LEU A 1 82 ? -1.634 -10.660 -9.466 1.00 97.88 82 LEU A N 1
ATOM 691 C CA . LEU A 1 82 ? -0.805 -11.257 -8.420 1.00 97.88 82 LEU A CA 1
ATOM 692 C C . LEU A 1 82 ? -1.043 -10.597 -7.058 1.00 97.88 82 LEU A C 1
ATOM 694 O O . LEU A 1 82 ? -1.161 -11.292 -6.053 1.00 97.88 82 LEU A O 1
ATOM 698 N N . LEU A 1 83 ? -1.134 -9.266 -7.012 1.00 97.88 83 LEU A N 1
ATOM 699 C CA . LEU A 1 83 ? -1.427 -8.545 -5.777 1.00 97.88 83 LEU A CA 1
ATOM 700 C C . LEU A 1 83 ? -2.827 -8.879 -5.258 1.00 97.88 83 LEU A C 1
ATOM 702 O O . LEU A 1 83 ? -2.972 -9.142 -4.070 1.00 97.88 83 LEU A O 1
ATOM 706 N N . GLN A 1 84 ? -3.832 -8.917 -6.136 1.00 96.12 84 GLN A N 1
ATOM 707 C CA . GLN A 1 84 ? -5.190 -9.316 -5.771 1.00 96.12 84 GLN A CA 1
ATOM 708 C C . GLN A 1 84 ? -5.225 -10.744 -5.214 1.00 96.12 84 GLN A C 1
ATOM 710 O O . GLN A 1 84 ? -5.815 -10.972 -4.162 1.00 96.12 84 GLN A O 1
ATOM 715 N N . TRP A 1 85 ? -4.542 -11.685 -5.869 1.00 97.38 85 TRP A N 1
ATOM 716 C CA . TRP A 1 85 ? -4.433 -13.062 -5.396 1.00 97.38 85 TRP A CA 1
ATOM 717 C C . TRP A 1 85 ? -3.756 -13.133 -4.022 1.00 97.38 85 TRP A C 1
ATOM 719 O O . TRP A 1 85 ? -4.278 -13.783 -3.124 1.00 97.38 85 TRP A O 1
ATOM 729 N N . LEU A 1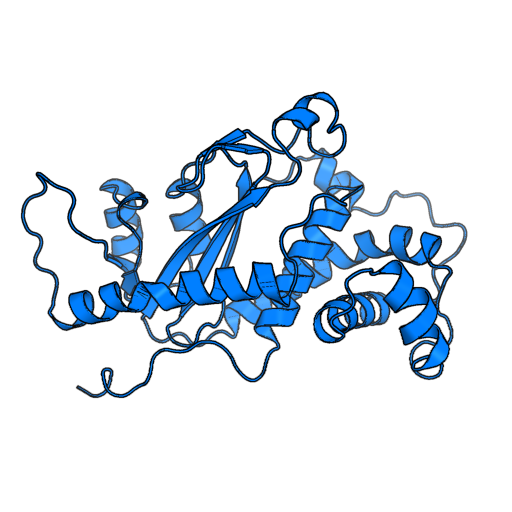 86 ? -2.651 -12.407 -3.808 1.00 97.31 86 LEU A N 1
ATOM 730 C CA . LEU A 1 86 ? -1.979 -12.341 -2.503 1.00 97.31 86 LEU A CA 1
ATOM 731 C C . LEU A 1 86 ? -2.877 -11.751 -1.409 1.00 97.31 86 LEU A C 1
ATOM 733 O O . LEU A 1 86 ? -2.835 -12.232 -0.279 1.00 97.31 86 LEU A O 1
ATOM 737 N N . CYS A 1 87 ? -3.691 -10.743 -1.737 1.00 96.56 87 CYS A N 1
ATOM 738 C CA . CYS A 1 87 ? -4.682 -10.192 -0.815 1.00 96.56 87 CYS A CA 1
ATOM 739 C C . CYS A 1 87 ? -5.736 -11.234 -0.417 1.00 96.56 87 CYS A C 1
ATOM 741 O O . CYS A 1 87 ? -6.146 -11.286 0.738 1.00 96.56 87 CYS A O 1
ATOM 743 N N . GLU A 1 88 ? -6.146 -12.093 -1.351 1.00 94.38 88 GLU A N 1
ATOM 744 C CA . GLU A 1 88 ? -7.105 -13.177 -1.097 1.00 94.38 88 GLU A CA 1
ATOM 745 C C . GLU A 1 88 ? -6.507 -14.336 -0.291 1.00 94.38 88 GLU A C 1
ATOM 747 O O . GLU A 1 88 ? -7.242 -15.036 0.399 1.00 94.38 88 GLU A O 1
ATOM 752 N N . GLN A 1 89 ? -5.184 -14.522 -0.333 1.00 94.81 89 GLN A N 1
ATOM 753 C CA . GLN A 1 89 ? -4.485 -15.498 0.510 1.00 94.81 89 GLN A CA 1
ATOM 754 C C . GLN A 1 89 ? -4.259 -15.006 1.952 1.00 94.81 89 GLN A C 1
ATOM 756 O O . GLN A 1 89 ? -3.835 -15.791 2.805 1.00 94.81 89 GLN A O 1
ATOM 761 N N . ALA A 1 90 ? -4.499 -13.723 2.246 1.00 94.75 90 ALA A N 1
ATOM 762 C CA . ALA A 1 90 ? -4.360 -13.196 3.599 1.00 94.75 90 ALA A CA 1
ATOM 763 C C . ALA A 1 90 ? -5.363 -13.869 4.544 1.00 94.75 90 ALA A C 1
ATOM 765 O O . ALA A 1 90 ? -6.537 -14.050 4.215 1.00 94.75 90 ALA A O 1
ATOM 766 N N . LYS A 1 91 ? -4.916 -14.231 5.750 1.00 92.50 91 LYS A N 1
ATOM 767 C CA . LYS A 1 91 ? -5.748 -14.983 6.693 1.00 92.50 91 LYS A CA 1
ATOM 768 C C . LYS A 1 91 ? -6.968 -14.160 7.094 1.00 92.50 91 LYS A C 1
ATOM 770 O O . LYS A 1 91 ? -6.831 -13.028 7.562 1.00 92.50 91 LYS A O 1
ATOM 775 N N . ASN A 1 92 ? -8.150 -14.754 6.953 1.00 88.31 92 ASN A N 1
ATOM 776 C CA . ASN A 1 92 ? -9.389 -14.166 7.442 1.00 88.31 92 ASN A CA 1
ATOM 777 C C . ASN A 1 92 ? -9.600 -14.548 8.911 1.00 88.31 92 ASN A C 1
ATOM 779 O O . ASN A 1 92 ? -9.971 -15.672 9.234 1.00 88.31 92 ASN A O 1
ATOM 783 N N . THR A 1 93 ? -9.303 -13.611 9.798 1.00 90.31 93 THR A N 1
ATOM 784 C CA . THR A 1 93 ? -9.360 -13.771 11.260 1.00 90.31 93 THR A CA 1
ATOM 785 C C . THR A 1 93 ? -10.576 -13.078 11.870 1.00 90.31 93 THR A C 1
ATOM 787 O O . THR A 1 93 ? -10.771 -13.127 13.080 1.00 90.31 93 THR A O 1
ATOM 790 N N . GLY A 1 94 ? -11.379 -12.395 11.045 1.00 93.38 94 GLY A N 1
ATOM 791 C CA . GLY A 1 94 ? -12.465 -11.528 11.495 1.00 93.38 94 GLY A CA 1
ATOM 792 C C . GLY A 1 94 ? -12.000 -10.202 12.108 1.00 93.38 94 GLY A C 1
ATOM 793 O O . GLY A 1 94 ? -12.836 -9.454 12.611 1.00 93.38 94 GLY A O 1
ATOM 794 N N . VAL A 1 95 ? -10.698 -9.889 12.079 1.00 95.44 95 VAL A N 1
ATOM 795 C CA . VAL A 1 95 ? -10.140 -8.620 12.567 1.00 95.44 95 VAL A CA 1
ATOM 796 C C . VAL A 1 95 ? -9.301 -7.964 11.479 1.00 95.44 95 VAL A C 1
ATOM 798 O O . VAL A 1 95 ? -8.279 -8.492 11.047 1.00 95.44 95 VAL A O 1
ATOM 801 N N . SER A 1 96 ? -9.710 -6.762 11.087 1.00 97.31 96 SER A N 1
ATOM 802 C CA . SER A 1 96 ? -9.055 -5.972 10.052 1.00 97.31 96 SER A CA 1
ATOM 803 C C . SER A 1 96 ? -8.822 -4.540 10.520 1.00 97.31 96 SER A C 1
ATOM 805 O O . SER A 1 96 ? -9.619 -3.966 11.258 1.00 97.31 96 SER A O 1
ATOM 807 N N . TYR A 1 97 ? -7.748 -3.923 10.047 1.00 97.88 97 TYR A N 1
ATOM 808 C CA . TYR A 1 97 ? -7.386 -2.534 10.298 1.00 97.88 97 TYR A CA 1
ATOM 809 C C . TYR A 1 97 ? -7.362 -1.779 8.978 1.00 97.88 97 TYR A C 1
ATOM 811 O O . TYR A 1 97 ? -6.743 -2.249 8.027 1.00 97.88 97 TYR A O 1
ATOM 819 N N . ILE A 1 98 ? -8.006 -0.613 8.925 1.00 97.88 98 ILE A N 1
ATOM 820 C CA . ILE A 1 98 ? -8.015 0.265 7.753 1.00 97.88 98 ILE A CA 1
ATOM 821 C C . ILE A 1 98 ? -7.368 1.602 8.075 1.00 97.88 98 ILE A C 1
ATOM 823 O O . ILE A 1 98 ? -7.624 2.214 9.117 1.00 97.88 98 ILE A O 1
ATOM 827 N N . ASP A 1 99 ? -6.527 2.057 7.157 1.00 97.31 99 ASP A N 1
ATOM 828 C CA . ASP A 1 99 ? -5.964 3.392 7.186 1.00 97.31 99 ASP A CA 1
ATOM 829 C C . ASP A 1 99 ? -5.499 3.797 5.780 1.00 97.31 99 ASP A C 1
ATOM 831 O O . ASP A 1 99 ? -5.393 2.968 4.868 1.00 97.31 99 ASP A O 1
ATOM 835 N N . SER A 1 100 ? -5.230 5.086 5.598 1.00 96.50 100 SER A N 1
ATOM 836 C CA . SER A 1 100 ? -4.698 5.624 4.353 1.00 96.50 100 SER A CA 1
ATOM 837 C C . SER A 1 100 ? -3.365 6.323 4.588 1.00 96.50 100 SER A C 1
ATOM 839 O O . SER A 1 100 ? -3.096 6.874 5.655 1.00 96.50 100 SER A O 1
ATOM 841 N N . THR A 1 101 ? -2.502 6.319 3.576 1.00 96.38 101 THR A N 1
ATOM 842 C CA . THR A 1 101 ? -1.245 7.065 3.614 1.00 96.38 101 THR A CA 1
ATOM 843 C C . THR A 1 101 ? -1.066 7.901 2.348 1.00 96.38 101 THR A C 1
ATOM 845 O O . THR A 1 101 ? -1.384 7.431 1.247 1.00 96.38 101 THR A O 1
ATOM 848 N N . PRO A 1 102 ? -0.581 9.153 2.454 1.00 96.69 102 PRO A N 1
ATOM 849 C CA . PRO A 1 102 ? -0.262 9.942 1.276 1.00 96.69 102 PRO A CA 1
ATOM 850 C C . PRO A 1 102 ? 0.936 9.334 0.541 1.00 96.69 102 PRO A C 1
ATOM 852 O O . PRO A 1 102 ? 1.908 8.913 1.168 1.00 96.69 102 PRO A O 1
ATOM 855 N N . ILE A 1 103 ? 0.861 9.345 -0.788 1.00 96.62 103 ILE A N 1
ATOM 856 C CA . ILE A 1 103 ? 1.952 9.051 -1.716 1.00 96.62 103 ILE A CA 1
ATOM 857 C C . ILE A 1 103 ? 2.194 10.327 -2.523 1.00 96.62 103 ILE A C 1
ATOM 859 O O . ILE A 1 103 ? 1.480 10.612 -3.496 1.00 96.62 103 ILE A O 1
ATOM 863 N N . ALA A 1 104 ? 3.150 11.149 -2.082 1.00 95.25 104 ALA A N 1
ATOM 864 C CA . ALA A 1 104 ? 3.474 12.397 -2.755 1.00 95.25 104 ALA A CA 1
ATOM 865 C C . ALA A 1 104 ? 4.307 12.130 -4.014 1.00 95.25 104 ALA A C 1
ATOM 867 O O . ALA A 1 104 ? 5.356 11.491 -3.976 1.00 95.25 104 ALA A O 1
ATOM 868 N N . VAL A 1 105 ? 3.864 12.668 -5.151 1.00 94.81 105 VAL A N 1
ATOM 869 C CA . VAL A 1 105 ? 4.579 12.499 -6.430 1.00 94.81 105 VAL A CA 1
ATOM 870 C C . VAL A 1 105 ? 5.585 13.617 -6.691 1.00 94.81 105 VAL A C 1
ATOM 872 O O . VAL A 1 105 ? 6.529 13.439 -7.457 1.00 94.81 105 VAL A O 1
ATOM 875 N N . CYS A 1 106 ? 5.409 14.781 -6.061 1.00 93.69 106 CYS A N 1
ATOM 876 C CA . CYS A 1 106 ? 6.394 15.856 -6.060 1.00 93.69 106 CYS A CA 1
ATOM 877 C C . CYS A 1 106 ? 6.191 16.812 -4.880 1.00 93.69 106 CYS A C 1
ATOM 879 O O . CYS A 1 106 ? 5.114 16.897 -4.292 1.00 93.69 106 CYS A O 1
ATOM 881 N N . HIS A 1 107 ? 7.220 17.610 -4.590 1.00 91.56 107 HIS A N 1
ATOM 882 C CA . HIS A 1 107 ? 7.112 18.711 -3.637 1.00 91.56 107 HIS A CA 1
ATOM 883 C C . HIS A 1 107 ? 6.131 19.794 -4.129 1.00 91.56 107 HIS A C 1
ATOM 885 O O . HIS A 1 107 ? 6.061 20.070 -5.331 1.00 91.56 107 HIS A O 1
ATOM 891 N N . ARG A 1 108 ? 5.437 20.479 -3.205 1.00 88.25 108 ARG A N 1
ATOM 892 C CA . ARG A 1 108 ? 4.418 21.507 -3.509 1.00 88.25 108 ARG A CA 1
ATOM 893 C C . ARG A 1 108 ? 4.919 22.601 -4.461 1.00 88.25 108 ARG A C 1
ATOM 895 O O . ARG A 1 108 ? 4.227 22.971 -5.400 1.00 88.25 108 ARG A O 1
ATOM 902 N N . LYS A 1 109 ? 6.158 23.064 -4.268 1.00 89.88 109 LYS A N 1
ATOM 903 C CA . LYS A 1 109 ? 6.807 24.081 -5.127 1.00 89.88 109 LYS A CA 1
ATOM 904 C C . LYS A 1 109 ? 6.996 23.641 -6.592 1.00 89.88 109 LYS A C 1
ATOM 906 O O . LYS A 1 109 ? 7.280 24.479 -7.436 1.00 89.88 109 LYS A O 1
ATOM 911 N N . ARG A 1 110 ? 6.888 22.341 -6.902 1.00 91.56 110 ARG A N 1
ATOM 912 C CA . ARG A 1 110 ? 7.120 21.773 -8.244 1.00 91.56 110 ARG A CA 1
ATOM 913 C C . ARG A 1 110 ? 5.841 21.307 -8.944 1.00 91.56 110 ARG A C 1
ATOM 915 O O . ARG A 1 110 ? 5.942 20.759 -10.036 1.00 91.56 110 ARG A O 1
ATOM 922 N N . ILE A 1 111 ? 4.662 21.531 -8.355 1.00 92.81 111 ILE A N 1
ATOM 923 C CA . ILE A 1 111 ? 3.381 21.070 -8.920 1.00 92.81 111 ILE A CA 1
ATOM 924 C C . ILE A 1 111 ? 3.183 21.606 -10.341 1.00 92.81 111 ILE A C 1
ATOM 926 O O . ILE A 1 111 ? 2.874 20.829 -11.238 1.00 92.81 111 ILE A O 1
ATOM 930 N N . SER A 1 112 ? 3.445 22.897 -10.570 1.00 92.44 112 SER A N 1
ATOM 931 C CA . SER A 1 112 ? 3.302 23.530 -11.891 1.00 92.44 112 SER A CA 1
ATOM 932 C C . SER A 1 112 ? 4.230 22.952 -12.964 1.00 92.44 112 SER A C 1
ATOM 934 O O . SER A 1 112 ? 3.936 23.071 -14.145 1.00 92.44 112 SER A O 1
ATOM 936 N N . LYS A 1 113 ? 5.334 22.306 -12.566 1.00 92.25 113 LYS A N 1
ATOM 937 C CA . LYS A 1 113 ? 6.306 21.671 -13.470 1.00 92.25 113 LYS A CA 1
ATOM 938 C C . LYS A 1 113 ? 6.086 20.157 -13.610 1.00 92.25 113 LYS A C 1
ATOM 940 O O . LYS A 1 113 ? 6.821 19.496 -14.341 1.00 92.25 113 LYS A O 1
ATOM 945 N N . ASN A 1 114 ? 5.119 19.574 -12.894 1.00 91.94 114 ASN A N 1
ATOM 946 C CA . ASN A 1 114 ? 4.873 18.134 -12.910 1.00 91.94 114 ASN A CA 1
ATOM 947 C C . ASN A 1 114 ? 3.905 17.739 -14.033 1.00 91.94 114 ASN A C 1
ATOM 949 O O . ASN A 1 114 ? 2.718 17.512 -13.808 1.00 91.94 114 ASN A O 1
ATOM 953 N N . ASN A 1 115 ? 4.445 17.583 -15.240 1.00 92.06 115 ASN A N 1
ATOM 954 C CA . ASN A 1 115 ? 3.665 17.172 -16.412 1.00 92.06 115 ASN A CA 1
ATOM 955 C C . ASN A 1 115 ? 3.219 15.701 -16.359 1.00 92.06 115 ASN A C 1
ATOM 957 O O . ASN A 1 115 ? 2.207 15.345 -16.958 1.00 92.06 115 ASN A O 1
ATOM 961 N N . VAL A 1 116 ? 3.948 14.845 -15.630 1.00 93.19 116 VAL A N 1
ATOM 962 C CA . VAL A 1 116 ? 3.674 13.398 -15.554 1.00 93.19 116 VAL A CA 1
ATOM 963 C C . VAL A 1 116 ? 2.331 13.130 -14.876 1.00 93.19 116 VAL A C 1
ATOM 965 O O . VAL A 1 116 ? 1.568 12.280 -15.332 1.00 93.19 116 VAL A O 1
ATOM 968 N N . PHE A 1 117 ? 2.030 13.866 -13.803 1.00 94.94 117 PHE A N 1
ATOM 969 C CA . PHE A 1 117 ? 0.844 13.631 -12.978 1.00 94.94 117 PHE A CA 1
ATOM 970 C C . PHE A 1 117 ? -0.199 14.753 -13.032 1.00 94.94 117 PHE A C 1
ATOM 972 O O . PHE A 1 117 ? -1.251 14.596 -12.413 1.00 94.94 117 PHE A O 1
ATOM 979 N N . ALA A 1 118 ? 0.034 15.827 -13.800 1.00 91.44 118 ALA A N 1
ATOM 980 C CA . ALA A 1 118 ? -0.816 17.025 -13.875 1.00 91.44 118 ALA A CA 1
ATOM 981 C C . ALA A 1 118 ? -2.329 16.734 -13.941 1.00 91.44 118 ALA A C 1
ATOM 983 O O . ALA A 1 118 ? -3.122 17.367 -13.242 1.00 91.44 118 ALA A O 1
ATOM 984 N N . LYS A 1 119 ? -2.737 15.750 -14.757 1.00 92.25 119 LYS A N 1
ATOM 985 C CA . LYS A 1 119 ? -4.153 15.404 -14.990 1.00 92.25 119 LYS A CA 1
ATOM 986 C C . LYS A 1 119 ? -4.740 14.423 -13.964 1.00 92.25 119 LYS A C 1
ATOM 988 O O . LYS A 1 119 ? -5.957 14.359 -13.798 1.00 92.25 119 LYS A O 1
ATOM 993 N N . ILE A 1 120 ? -3.895 13.659 -13.270 1.00 94.19 120 ILE A N 1
ATOM 994 C CA . ILE A 1 120 ? -4.314 12.497 -12.469 1.00 94.19 120 ILE A CA 1
ATOM 995 C C . ILE A 1 120 ? -4.098 12.672 -10.964 1.00 94.19 120 ILE A C 1
ATOM 997 O O . ILE A 1 120 ? -4.930 12.199 -10.195 1.00 94.19 120 ILE A O 1
ATOM 1001 N N . ALA A 1 121 ? -3.057 13.382 -10.531 1.00 95.38 121 ALA A N 1
ATOM 1002 C CA . ALA A 1 121 ? -2.820 13.680 -9.121 1.00 95.38 121 ALA A CA 1
ATOM 1003 C C . ALA A 1 121 ? -3.586 14.934 -8.679 1.00 95.38 121 ALA A C 1
ATOM 1005 O O . ALA A 1 121 ? -3.855 15.846 -9.466 1.00 95.38 121 ALA A O 1
ATOM 1006 N N . LYS A 1 122 ? -3.936 14.991 -7.392 1.00 97.00 122 LYS A N 1
ATOM 1007 C CA . LYS A 1 122 ? -4.603 16.148 -6.778 1.00 97.00 122 LYS A CA 1
ATOM 1008 C C . LYS A 1 122 ? -3.949 16.503 -5.450 1.00 97.00 122 LYS A C 1
ATOM 1010 O O . LYS A 1 122 ? -3.251 15.686 -4.850 1.00 97.00 122 LYS A O 1
ATOM 1015 N N . ILE A 1 123 ? -4.164 17.744 -5.023 1.00 96.31 123 ILE A N 1
ATOM 1016 C CA . ILE A 1 123 ? -3.686 18.237 -3.733 1.00 96.31 123 ILE A CA 1
ATOM 1017 C C . ILE A 1 123 ? -4.559 17.633 -2.630 1.00 96.31 123 ILE A C 1
ATOM 1019 O O . ILE A 1 123 ? -5.776 17.783 -2.661 1.00 96.31 123 ILE A O 1
ATOM 1023 N N . GLY A 1 124 ? -3.933 16.952 -1.678 1.00 95.19 124 GLY A N 1
ATOM 1024 C CA . GLY A 1 124 ? -4.561 16.402 -0.483 1.00 95.19 124 GLY A CA 1
ATOM 1025 C C . GLY A 1 124 ? -3.975 16.999 0.789 1.00 95.19 124 GLY A C 1
ATOM 1026 O O . GLY A 1 124 ? -2.906 17.611 0.762 1.00 95.19 124 GLY A O 1
ATOM 1027 N N . LYS A 1 125 ? -4.658 16.793 1.916 1.00 92.56 125 LYS A N 1
ATOM 1028 C CA . LYS A 1 125 ? -4.164 17.149 3.250 1.00 92.56 125 LYS A CA 1
ATOM 1029 C C . LYS A 1 125 ? -4.036 15.884 4.093 1.00 92.56 125 LYS A C 1
ATOM 1031 O O . LYS A 1 125 ? -4.961 15.080 4.138 1.00 92.56 125 LYS A O 1
ATOM 1036 N N . SER A 1 126 ? -2.885 15.723 4.730 1.00 90.06 126 SER A N 1
ATOM 1037 C CA . SER A 1 126 ? -2.606 14.699 5.739 1.00 90.06 126 SER A CA 1
ATOM 1038 C C . SER A 1 126 ? -2.331 15.364 7.090 1.00 90.06 126 SER A C 1
ATOM 1040 O O . SER A 1 126 ? -2.213 16.592 7.160 1.00 90.06 126 SER A O 1
ATOM 1042 N N . SER A 1 127 ? -2.160 14.571 8.148 1.00 84.88 127 SER A N 1
ATOM 1043 C CA . SER A 1 127 ? -1.715 15.064 9.460 1.00 84.88 127 SER A CA 1
ATOM 1044 C C . SER A 1 127 ? -0.362 15.787 9.397 1.00 84.88 127 SER A C 1
ATOM 1046 O O . SER A 1 127 ? -0.130 16.710 10.168 1.00 84.88 127 SER A O 1
ATOM 1048 N N . TYR A 1 128 ? 0.496 15.423 8.436 1.00 85.50 128 TYR A N 1
ATOM 1049 C CA . TYR A 1 128 ? 1.808 16.043 8.207 1.00 85.50 128 TYR A CA 1
ATOM 1050 C C . TYR A 1 128 ? 1.758 17.270 7.283 1.00 85.50 128 TYR A C 1
ATOM 1052 O O . TYR A 1 128 ? 2.782 17.895 7.021 1.00 85.50 128 TYR A O 1
ATOM 1060 N N . GLY A 1 129 ? 0.576 17.625 6.771 1.00 91.25 129 GLY A N 1
ATOM 1061 C CA . GLY A 1 129 ? 0.372 18.787 5.912 1.00 91.25 129 GLY A CA 1
ATOM 1062 C C . GLY A 1 129 ? -0.114 18.452 4.504 1.00 91.25 129 GLY A C 1
ATOM 1063 O O . GLY A 1 129 ? -0.593 17.350 4.211 1.00 91.25 129 GLY A O 1
ATOM 1064 N N . TRP A 1 130 ? -0.043 19.460 3.636 1.00 94.50 130 TRP A N 1
ATOM 1065 C CA . TRP A 1 130 ? -0.504 19.388 2.252 1.00 94.50 130 TRP A CA 1
ATOM 1066 C C . TRP A 1 130 ? 0.482 18.623 1.366 1.00 94.50 130 TRP A C 1
ATOM 1068 O O . TRP A 1 130 ? 1.681 18.892 1.389 1.00 94.50 130 TRP A O 1
ATOM 1078 N N . PHE A 1 131 ? -0.033 17.739 0.516 1.00 95.38 131 PHE A N 1
ATOM 1079 C CA . PHE A 1 131 ? 0.751 16.976 -0.453 1.00 95.38 131 PHE A CA 1
ATOM 1080 C C . PHE A 1 131 ? 0.088 17.013 -1.831 1.00 95.38 131 PHE A C 1
ATOM 1082 O O . PHE A 1 131 ? -1.119 17.216 -1.948 1.00 95.38 131 PHE A O 1
ATOM 1089 N N . TYR A 1 132 ? 0.869 16.808 -2.890 1.00 96.19 132 TYR A N 1
ATOM 1090 C CA . TYR A 1 132 ? 0.350 16.608 -4.241 1.00 96.19 132 TYR A CA 1
ATOM 1091 C C . TYR A 1 132 ? 0.643 15.181 -4.681 1.00 96.19 132 TYR A C 1
ATOM 1093 O O . TYR A 1 132 ? 1.806 14.774 -4.729 1.00 96.19 132 TYR A O 1
ATOM 1101 N N . GLY A 1 133 ? -0.406 14.416 -4.973 1.00 96.62 133 GLY A N 1
ATOM 1102 C CA . GLY A 1 133 ? -0.263 13.005 -5.306 1.00 96.62 133 GLY A CA 1
ATOM 1103 C C . GLY A 1 133 ? -1.541 12.211 -5.096 1.00 96.62 133 GLY A C 1
ATOM 1104 O O . GLY A 1 133 ? -2.633 12.636 -5.493 1.00 96.62 133 GLY A O 1
ATOM 1105 N N . PHE A 1 134 ? -1.369 11.045 -4.484 1.00 97.38 134 PHE A N 1
ATOM 1106 C CA . PHE A 1 134 ? -2.395 10.027 -4.294 1.00 97.38 134 PHE A CA 1
ATOM 1107 C C . PHE A 1 134 ? -2.499 9.629 -2.822 1.00 97.38 134 PHE A C 1
ATOM 1109 O O . PHE A 1 134 ? -1.603 9.919 -2.031 1.00 97.38 134 PHE A O 1
ATOM 1116 N N . LYS A 1 135 ? -3.586 8.955 -2.462 1.00 97.31 135 LYS A N 1
ATOM 1117 C CA . LYS A 1 135 ? -3.713 8.234 -1.197 1.00 97.31 135 LYS A CA 1
ATOM 1118 C C . LYS A 1 135 ? -3.733 6.744 -1.486 1.00 97.31 135 LYS A C 1
ATOM 1120 O O . LYS A 1 135 ? -4.506 6.304 -2.339 1.00 97.31 135 LYS A O 1
ATOM 1125 N N . LEU A 1 136 ? -2.887 6.000 -0.787 1.00 97.94 136 LEU A N 1
ATOM 1126 C CA . LEU A 1 136 ? -2.937 4.547 -0.738 1.00 97.94 136 LEU A CA 1
ATOM 1127 C C . LEU A 1 136 ? -3.786 4.151 0.468 1.00 97.94 136 LEU A C 1
ATOM 1129 O O . LEU A 1 136 ? -3.378 4.382 1.603 1.00 97.94 136 LEU A O 1
ATOM 1133 N N . HIS A 1 137 ? -4.958 3.584 0.207 1.00 98.00 137 HIS A N 1
ATOM 1134 C CA . HIS A 1 137 ? -5.838 2.999 1.216 1.00 98.00 137 HIS A CA 1
ATOM 1135 C C . HIS A 1 137 ? -5.518 1.523 1.320 1.00 98.00 137 HIS A C 1
ATOM 1137 O O . HIS A 1 137 ? -5.394 0.848 0.294 1.00 98.00 137 HIS A O 1
ATOM 1143 N N . MET A 1 138 ? -5.376 1.032 2.541 1.00 98.12 138 MET A N 1
ATOM 1144 C CA . MET A 1 138 ? -4.966 -0.339 2.792 1.00 98.12 138 MET A CA 1
ATOM 1145 C C . MET A 1 138 ? -5.783 -0.922 3.934 1.00 98.12 138 MET A C 1
ATOM 1147 O O . MET A 1 138 ? -6.036 -0.248 4.932 1.00 98.12 138 MET A O 1
ATOM 1151 N N . VAL A 1 139 ? -6.165 -2.184 3.775 1.00 98.19 139 VAL A N 1
ATOM 1152 C CA . VAL A 1 139 ? -6.720 -3.007 4.845 1.00 98.19 139 VAL A CA 1
ATOM 1153 C C . VAL A 1 139 ? -5.747 -4.136 5.130 1.00 98.19 139 VAL A C 1
ATOM 1155 O O . VAL A 1 139 ? -5.288 -4.800 4.199 1.00 98.19 139 VAL A O 1
ATOM 1158 N N . ILE A 1 140 ? -5.424 -4.338 6.404 1.00 97.94 140 ILE A N 1
ATOM 1159 C CA . ILE A 1 140 ? -4.567 -5.434 6.864 1.00 97.94 140 ILE A CA 1
ATOM 1160 C C . ILE A 1 140 ? -5.239 -6.210 7.992 1.00 97.94 140 ILE A C 1
ATOM 1162 O O . ILE A 1 140 ? -6.014 -5.629 8.749 1.00 97.94 140 ILE A O 1
ATOM 1166 N N . ASN A 1 141 ? -4.893 -7.483 8.160 1.00 96.31 141 ASN A N 1
ATOM 1167 C CA . ASN A 1 141 ? -5.264 -8.231 9.364 1.00 96.31 141 ASN A CA 1
ATOM 1168 C C . ASN A 1 141 ? -4.285 -7.967 10.527 1.00 96.31 141 ASN A C 1
ATOM 1170 O O . ASN A 1 141 ? -3.284 -7.255 10.394 1.00 96.31 141 ASN A O 1
ATOM 1174 N N . GLU A 1 142 ? -4.540 -8.568 11.688 1.00 94.12 142 GLU A N 1
ATOM 1175 C CA . GLU A 1 142 ? -3.679 -8.483 12.874 1.00 94.12 142 GLU A CA 1
ATOM 1176 C C . GLU A 1 142 ? -2.293 -9.129 12.694 1.00 94.12 142 GLU A C 1
ATOM 1178 O O . GLU A 1 142 ? -1.401 -8.913 13.515 1.00 94.12 142 GLU A O 1
ATOM 1183 N N . LYS A 1 143 ? -2.086 -9.885 11.608 1.00 94.81 143 LYS A N 1
ATOM 1184 C CA . LYS A 1 143 ? -0.802 -10.496 11.221 1.00 94.81 143 LYS A CA 1
ATOM 1185 C C . LYS A 1 143 ? 0.007 -9.625 10.255 1.00 94.81 143 LYS A C 1
ATOM 1187 O O . LYS A 1 143 ? 1.068 -10.050 9.797 1.00 94.81 143 LYS A O 1
ATOM 1192 N N . GLY A 1 144 ? -0.490 -8.427 9.941 1.00 96.12 144 GLY A N 1
ATOM 1193 C CA . GLY A 1 144 ? 0.141 -7.504 9.000 1.00 96.12 144 GLY A CA 1
ATOM 1194 C C . GLY A 1 144 ? 0.014 -7.936 7.542 1.00 96.12 144 GLY A C 1
ATOM 1195 O O . GLY A 1 144 ? 0.700 -7.394 6.683 1.00 96.12 144 GLY A O 1
ATOM 1196 N N . GLU A 1 145 ? -0.828 -8.919 7.233 1.00 97.25 145 GLU A N 1
ATOM 1197 C CA . GLU A 1 145 ? -1.078 -9.338 5.858 1.00 97.25 145 GLU A CA 1
ATOM 1198 C C . GLU A 1 145 ? -2.058 -8.361 5.212 1.00 97.25 145 GLU A C 1
ATOM 1200 O O . GLU A 1 145 ? -3.076 -8.001 5.803 1.00 97.25 145 GLU A O 1
ATOM 1205 N N . ILE A 1 146 ? -1.738 -7.922 3.998 1.00 97.94 146 ILE A N 1
ATOM 1206 C CA . ILE A 1 146 ? -2.589 -7.022 3.225 1.00 97.94 146 ILE A CA 1
ATOM 1207 C C . ILE A 1 146 ? -3.800 -7.811 2.733 1.00 97.94 146 ILE A C 1
ATOM 1209 O O . ILE A 1 146 ? -3.626 -8.801 2.039 1.00 97.94 146 ILE A O 1
ATOM 1213 N N . GLN A 1 147 ? -5.004 -7.353 3.068 1.00 97.56 147 GLN A N 1
ATOM 1214 C CA . GLN A 1 147 ? -6.277 -7.949 2.644 1.00 97.56 147 GLN A CA 1
ATOM 1215 C C . GLN A 1 147 ? -6.935 -7.169 1.500 1.00 97.56 147 GLN A C 1
ATOM 1217 O O . GLN A 1 147 ? -7.778 -7.695 0.780 1.00 97.56 147 GLN A O 1
ATOM 1222 N N . GLY A 1 148 ? -6.558 -5.903 1.319 1.00 97.06 148 GLY A N 1
ATOM 1223 C CA . GLY A 1 148 ? -7.075 -5.071 0.243 1.00 97.06 148 GLY A CA 1
ATOM 1224 C C . GLY A 1 148 ? -6.295 -3.775 0.112 1.00 97.06 148 GLY A C 1
ATOM 1225 O O . GLY A 1 148 ? -5.836 -3.207 1.106 1.00 97.06 148 GLY A O 1
ATOM 1226 N N . VAL A 1 149 ? -6.157 -3.291 -1.122 1.00 97.69 149 VAL A N 1
ATOM 1227 C CA . VAL A 1 149 ? -5.548 -1.990 -1.418 1.00 97.69 149 VAL A CA 1
ATOM 1228 C C . VAL A 1 149 ? -6.329 -1.244 -2.483 1.00 97.69 149 VAL A C 1
ATOM 1230 O O . VAL A 1 149 ? -6.852 -1.835 -3.425 1.00 97.69 149 VAL A O 1
ATOM 1233 N N . THR A 1 150 ? -6.360 0.079 -2.379 1.00 96.94 150 THR A N 1
ATOM 1234 C CA . THR A 1 150 ? -6.814 0.926 -3.480 1.00 96.94 150 THR A CA 1
ATOM 1235 C C . THR A 1 150 ? -6.098 2.264 -3.477 1.00 96.94 150 THR A C 1
ATOM 1237 O O . THR A 1 150 ? -5.672 2.772 -2.439 1.00 96.94 150 THR A O 1
ATOM 1240 N N . LEU A 1 151 ? -5.942 2.840 -4.665 1.00 97.19 151 LEU A N 1
ATOM 1241 C CA . LEU A 1 151 ? -5.264 4.109 -4.863 1.00 97.19 151 LEU A CA 1
ATOM 1242 C C . LEU A 1 151 ? -6.269 5.157 -5.336 1.00 97.19 151 LEU A C 1
ATOM 1244 O O . LEU A 1 151 ? -6.919 4.996 -6.370 1.00 97.19 151 LEU A O 1
ATOM 1248 N N . THR A 1 152 ? -6.363 6.268 -4.612 1.00 97.50 152 THR A N 1
ATOM 1249 C CA . THR A 1 152 ? -7.229 7.393 -4.979 1.00 97.50 152 THR A CA 1
ATOM 1250 C C . THR A 1 152 ? -6.419 8.665 -5.173 1.00 97.50 152 THR A C 1
ATOM 1252 O O . THR A 1 152 ? -5.274 8.778 -4.737 1.00 97.50 152 THR A O 1
ATOM 1255 N N . LYS A 1 153 ? -7.019 9.682 -5.794 1.00 97.50 153 LYS A N 1
ATOM 1256 C CA . LYS A 1 153 ? -6.415 11.021 -5.853 1.00 97.50 153 LYS A CA 1
ATOM 1257 C C . LYS A 1 153 ? -6.266 11.600 -4.441 1.00 97.50 153 LYS A C 1
ATOM 1259 O O . LYS A 1 153 ? -7.058 11.278 -3.557 1.00 97.50 153 LYS A O 1
ATOM 1264 N N . GLY A 1 154 ? -5.288 12.485 -4.246 1.00 95.06 154 GLY A N 1
ATOM 1265 C CA . GLY A 1 154 ? -4.962 13.057 -2.934 1.00 95.06 154 GLY 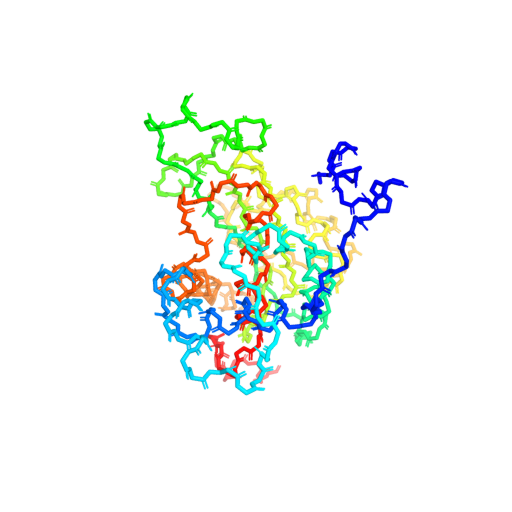A CA 1
ATOM 1266 C C . GLY A 1 154 ? -6.119 13.769 -2.220 1.00 95.06 154 GLY A C 1
ATOM 1267 O O . GLY A 1 154 ? -6.155 13.792 -0.995 1.00 95.06 154 GLY A O 1
ATOM 1268 N N . ASN A 1 155 ? -7.083 14.316 -2.965 1.00 96.06 155 ASN A N 1
ATOM 1269 C CA . ASN A 1 155 ? -8.240 15.036 -2.421 1.00 96.06 155 ASN A CA 1
ATOM 1270 C C . ASN A 1 155 ? -9.467 14.149 -2.145 1.00 96.06 155 ASN A C 1
ATOM 1272 O O . ASN A 1 155 ? -10.509 14.668 -1.754 1.00 96.06 155 ASN A O 1
ATOM 1276 N N . VAL A 1 156 ? -9.386 12.845 -2.415 1.00 96.31 156 VAL A N 1
ATOM 1277 C CA . VAL A 1 156 ? -10.501 11.925 -2.175 1.00 96.31 156 VAL A CA 1
ATOM 1278 C C . VAL A 1 156 ? -10.630 11.666 -0.675 1.00 96.31 156 VAL A C 1
ATOM 1280 O O . VAL A 1 156 ? -9.633 11.515 0.036 1.00 96.31 156 VAL A O 1
ATOM 1283 N N . ASP A 1 157 ? -11.875 11.660 -0.208 1.00 95.06 157 ASP A N 1
ATOM 1284 C CA . ASP A 1 157 ? -12.239 11.326 1.165 1.00 95.06 157 ASP A CA 1
ATOM 1285 C C . ASP A 1 157 ? -11.966 9.844 1.449 1.00 95.06 157 ASP A C 1
ATOM 1287 O O . ASP A 1 157 ? -12.305 8.989 0.628 1.00 95.06 157 ASP A O 1
ATOM 1291 N N . ASP A 1 158 ? -11.381 9.549 2.609 1.00 95.19 158 ASP A N 1
ATOM 1292 C CA . ASP A 1 158 ? -10.940 8.201 2.985 1.00 95.19 158 ASP A CA 1
ATOM 1293 C C . ASP A 1 158 ? -12.100 7.218 3.149 1.00 95.19 158 ASP A C 1
ATOM 1295 O O . ASP A 1 158 ? -11.913 6.013 3.026 1.00 95.19 158 ASP A O 1
ATOM 1299 N N . ARG A 1 159 ? -13.325 7.724 3.329 1.00 96.44 159 ARG A N 1
ATOM 1300 C CA . ARG A 1 159 ? -14.548 6.920 3.450 1.00 96.44 159 ARG A CA 1
ATOM 1301 C C . ARG A 1 159 ? -15.051 6.371 2.118 1.00 96.44 159 ARG A C 1
ATOM 1303 O O . ARG A 1 159 ? -15.653 5.304 2.090 1.00 96.44 159 ARG A O 1
ATOM 1310 N N . LYS A 1 160 ? -14.803 7.079 1.011 1.00 96.50 160 LYS A N 1
ATOM 1311 C CA . LYS A 1 160 ? -15.301 6.702 -0.324 1.00 96.50 160 LYS A CA 1
ATOM 1312 C C . LYS A 1 160 ? -14.835 5.323 -0.805 1.00 96.50 160 LYS A C 1
ATOM 1314 O O . LYS A 1 160 ? -15.676 4.595 -1.315 1.00 96.50 160 LYS A O 1
ATOM 1319 N N . PRO A 1 161 ? -13.548 4.948 -0.688 1.00 96.81 161 PRO A N 1
ATOM 1320 C CA . PRO A 1 161 ? -13.094 3.638 -1.149 1.00 96.81 161 PRO A CA 1
ATOM 1321 C C . PRO A 1 161 ? -13.502 2.471 -0.244 1.00 96.81 161 PRO A C 1
ATOM 1323 O O . PRO A 1 161 ? -13.368 1.327 -0.665 1.00 96.81 161 PRO A O 1
ATOM 1326 N N . VAL A 1 162 ? -13.948 2.727 0.991 1.00 97.44 162 VAL A N 1
ATOM 1327 C CA . VAL A 1 162 ? -14.125 1.679 2.007 1.00 97.44 162 VAL A CA 1
ATOM 1328 C C . VAL A 1 162 ? -15.092 0.576 1.570 1.00 97.44 162 VAL A C 1
ATOM 1330 O O . VAL A 1 162 ? -14.708 -0.581 1.712 1.00 97.44 162 VAL A O 1
ATOM 1333 N N . PRO A 1 163 ? -16.292 0.860 1.019 1.00 96.56 163 PRO A N 1
ATOM 1334 C CA . PRO A 1 163 ? -17.234 -0.199 0.657 1.00 96.56 163 PRO A CA 1
ATOM 1335 C C . PRO A 1 163 ? -16.670 -1.195 -0.357 1.00 96.56 163 PRO A C 1
ATOM 1337 O O . PRO A 1 163 ? -16.876 -2.399 -0.189 1.00 96.56 163 PRO A O 1
ATOM 1340 N N . ASP A 1 164 ? -15.935 -0.692 -1.355 1.00 95.69 164 ASP A N 1
ATOM 1341 C CA . ASP A 1 164 ? -15.296 -1.488 -2.408 1.00 95.69 164 ASP A CA 1
ATOM 1342 C C . ASP A 1 164 ? -14.066 -2.233 -1.887 1.00 95.69 164 ASP A C 1
ATOM 1344 O O . ASP A 1 164 ? -13.856 -3.405 -2.188 1.00 95.69 164 ASP A O 1
ATOM 1348 N N . LEU A 1 165 ? -13.273 -1.564 -1.050 1.00 95.75 165 LEU A N 1
ATOM 1349 C CA . LEU A 1 165 ? -12.055 -2.114 -0.467 1.00 95.75 165 LEU A CA 1
ATOM 1350 C C . LEU A 1 165 ? -12.332 -3.277 0.498 1.00 95.75 165 LEU A C 1
ATOM 1352 O O . LEU A 1 165 ? -11.465 -4.122 0.700 1.00 95.75 165 LEU A O 1
ATOM 1356 N N . THR A 1 166 ? -13.526 -3.319 1.096 1.00 96.25 166 THR A N 1
ATOM 1357 C CA . THR A 1 166 ? -13.904 -4.306 2.118 1.00 96.25 166 THR A CA 1
ATOM 1358 C C . THR A 1 166 ? -14.991 -5.282 1.677 1.00 96.25 166 THR A C 1
ATOM 1360 O O . THR A 1 166 ? -15.559 -5.966 2.521 1.00 96.25 166 THR A O 1
ATOM 1363 N N . GLN A 1 167 ? -15.280 -5.393 0.373 1.00 92.94 167 GLN A N 1
ATOM 1364 C CA . GLN A 1 167 ? -16.382 -6.228 -0.140 1.00 92.94 167 GLN A CA 1
ATOM 1365 C C . GLN A 1 167 ? -16.360 -7.686 0.332 1.00 92.94 167 GLN A C 1
ATOM 1367 O O . GLN A 1 167 ? -17.420 -8.262 0.544 1.00 92.94 167 GLN A O 1
ATOM 1372 N N . LYS A 1 168 ? -15.171 -8.275 0.499 1.00 91.00 168 LYS A N 1
ATOM 1373 C CA . LYS A 1 168 ? -14.997 -9.683 0.896 1.00 91.00 168 LYS A CA 1
ATOM 1374 C C . LYS A 1 168 ? -14.747 -9.871 2.400 1.00 91.00 168 LYS A C 1
ATOM 1376 O O . LYS A 1 168 ? -14.449 -10.983 2.827 1.00 91.00 168 LYS A O 1
ATOM 1381 N N . LEU A 1 169 ? -14.794 -8.797 3.191 1.00 94.69 169 LEU A N 1
ATOM 1382 C CA . LEU A 1 169 ? -14.445 -8.826 4.611 1.00 94.69 169 LEU A CA 1
ATOM 1383 C C . LEU A 1 169 ? -15.694 -8.915 5.486 1.00 94.69 169 LEU A C 1
ATOM 1385 O O . LEU A 1 169 ? -16.685 -8.234 5.241 1.00 94.69 169 LEU A O 1
ATOM 1389 N N . VAL A 1 170 ? -15.588 -9.705 6.551 1.00 95.31 170 VAL A N 1
ATOM 1390 C CA . VAL A 1 170 ? -16.596 -9.865 7.607 1.00 95.31 170 VAL A CA 1
ATOM 1391 C C . VAL A 1 170 ? -15.923 -9.722 8.974 1.00 95.31 170 VAL A C 1
ATOM 1393 O O . VAL A 1 170 ? -14.704 -9.862 9.085 1.00 95.31 170 VAL A O 1
ATOM 1396 N N . GLY A 1 171 ? -16.699 -9.449 10.021 1.00 95.81 171 GLY A N 1
ATOM 1397 C CA . GLY A 1 171 ? -16.197 -9.295 11.387 1.00 95.81 171 GLY A CA 1
ATOM 1398 C C . GLY A 1 171 ? -15.989 -7.833 11.779 1.00 95.81 171 GLY A C 1
ATOM 1399 O O . GLY A 1 171 ? -16.911 -7.024 11.695 1.00 95.81 171 GLY A O 1
ATOM 1400 N N . LEU A 1 172 ? -14.794 -7.487 12.253 1.00 96.69 172 LEU A N 1
ATOM 1401 C CA . LEU A 1 172 ? -14.465 -6.177 12.813 1.00 96.69 172 LEU A CA 1
ATOM 1402 C C . LEU A 1 172 ? -13.486 -5.419 11.915 1.00 96.69 172 LEU A C 1
ATOM 1404 O O . LEU A 1 172 ? -12.394 -5.902 11.621 1.00 96.69 172 LEU A O 1
ATOM 1408 N N . LEU A 1 173 ? -13.844 -4.186 11.554 1.00 97.38 173 LEU A N 1
ATOM 1409 C CA . LEU A 1 173 ? -12.976 -3.257 10.835 1.00 97.38 173 LEU A CA 1
ATOM 1410 C C . LEU A 1 173 ? -12.605 -2.085 11.743 1.00 97.38 173 LEU A C 1
ATOM 1412 O O . LEU A 1 173 ? -13.455 -1.275 12.098 1.00 97.38 173 LEU A O 1
ATOM 1416 N N . PHE A 1 174 ? -11.335 -1.954 12.099 1.00 96.75 174 PHE A N 1
ATOM 1417 C CA . PHE A 1 174 ? -10.842 -0.898 12.974 1.00 96.75 174 PHE A CA 1
ATOM 1418 C C . PHE A 1 174 ? -10.273 0.264 12.162 1.00 96.75 174 PHE A C 1
ATOM 1420 O O . PHE A 1 174 ? -9.261 0.119 11.475 1.00 96.75 174 PHE A O 1
ATOM 1427 N N . GLY A 1 175 ? -10.898 1.433 12.287 1.00 95.50 175 GLY A N 1
ATOM 1428 C CA . GLY A 1 175 ? -10.484 2.671 11.628 1.00 95.50 175 GLY A CA 1
ATOM 1429 C C . GLY A 1 175 ? -10.239 3.814 12.613 1.00 95.50 175 GLY A C 1
ATOM 1430 O O . GLY A 1 175 ? -10.557 3.746 13.805 1.00 95.50 175 GLY A O 1
ATOM 1431 N N . ASP A 1 176 ? -9.658 4.899 12.112 1.00 92.38 176 ASP A N 1
ATOM 1432 C CA . ASP A 1 176 ? -9.547 6.147 12.860 1.00 92.38 176 ASP A CA 1
ATOM 1433 C C . ASP A 1 176 ? -10.888 6.923 12.916 1.00 92.38 176 ASP A C 1
ATOM 1435 O O . ASP A 1 176 ? -11.931 6.475 12.439 1.00 92.38 176 ASP A O 1
ATOM 1439 N N . LYS A 1 177 ? -10.881 8.119 13.522 1.00 91.00 177 LYS A N 1
ATOM 1440 C CA . LYS A 1 177 ? -12.089 8.963 13.611 1.00 91.00 177 LYS A CA 1
ATOM 1441 C C . LYS A 1 177 ? -12.515 9.558 12.260 1.00 91.00 177 LYS A C 1
ATOM 1443 O O . LYS A 1 177 ? -13.642 10.051 12.149 1.00 91.00 177 LYS A O 1
ATOM 1448 N N . GLY A 1 178 ? -11.626 9.581 11.270 1.00 90.56 178 GLY A N 1
ATOM 1449 C CA . GLY A 1 178 ? -11.894 10.045 9.913 1.00 90.56 178 GLY A CA 1
ATOM 1450 C C . GLY A 1 178 ? -12.922 9.172 9.197 1.00 90.56 178 GLY A C 1
ATOM 1451 O O . GLY A 1 178 ? -13.745 9.700 8.456 1.00 90.56 178 GLY A O 1
ATOM 1452 N N . TYR A 1 179 ? -12.976 7.877 9.521 1.00 93.69 179 TYR A N 1
ATOM 1453 C CA . TYR A 1 179 ? -13.913 6.923 8.914 1.00 93.69 179 TYR A CA 1
ATOM 1454 C C . TYR A 1 179 ? -15.354 6.990 9.449 1.00 93.69 179 TYR A C 1
ATOM 1456 O O . TYR A 1 179 ? -16.227 6.283 8.957 1.00 93.69 179 TYR A O 1
ATOM 1464 N N . ILE A 1 180 ? -15.648 7.839 10.440 1.00 92.56 180 ILE A N 1
ATOM 1465 C CA . ILE A 1 180 ? -16.995 7.927 11.026 1.00 92.56 180 ILE A CA 1
ATOM 1466 C C . ILE A 1 180 ? -17.983 8.538 10.020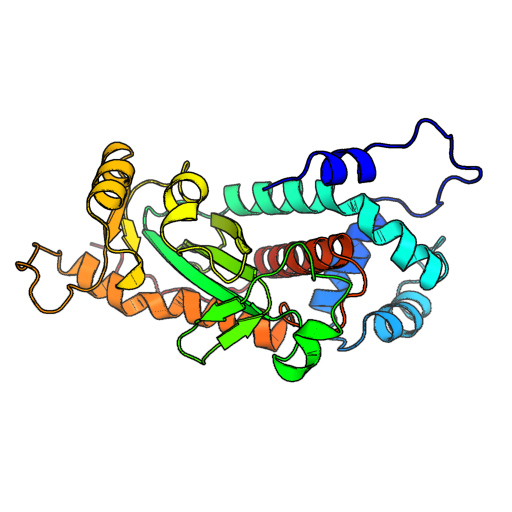 1.00 92.56 180 ILE A C 1
ATOM 1468 O O . ILE A 1 180 ? -17.909 9.730 9.706 1.00 92.56 180 ILE A O 1
ATOM 1472 N N . GLN A 1 181 ? -18.947 7.731 9.573 1.00 93.19 181 GLN A N 1
ATOM 1473 C CA . GLN A 1 181 ? -20.130 8.141 8.814 1.00 93.19 181 GLN A CA 1
ATOM 1474 C C . GLN A 1 181 ? -21.261 7.126 9.034 1.00 93.19 181 GLN A C 1
ATOM 1476 O O . GLN A 1 181 ? -21.019 5.923 8.979 1.00 93.19 181 GLN A O 1
ATOM 1481 N N . LYS A 1 182 ? -22.486 7.611 9.288 1.00 92.12 182 LYS A N 1
ATOM 1482 C CA . LYS A 1 182 ? -23.643 6.760 9.620 1.00 92.12 182 LYS A CA 1
ATOM 1483 C C . LYS A 1 182 ? -23.983 5.792 8.485 1.00 92.12 182 LYS A C 1
ATOM 1485 O O . LYS A 1 182 ? -24.068 4.596 8.730 1.00 92.12 182 LYS A O 1
ATOM 1490 N N . ASP A 1 183 ? -24.103 6.300 7.261 1.00 95.44 183 ASP A N 1
ATOM 1491 C CA . ASP A 1 183 ? -24.474 5.479 6.099 1.00 95.44 183 ASP A CA 1
ATOM 1492 C C . ASP A 1 183 ? -23.403 4.432 5.790 1.00 95.44 183 ASP A C 1
ATOM 1494 O O . ASP A 1 183 ? -23.727 3.278 5.536 1.00 95.44 183 ASP A O 1
ATOM 1498 N N . LEU A 1 184 ? -22.122 4.810 5.912 1.00 95.94 184 LEU A N 1
ATOM 1499 C CA . LEU A 1 184 ? -21.010 3.873 5.765 1.00 95.94 184 LEU A CA 1
ATOM 1500 C C . LEU A 1 184 ? -21.092 2.762 6.816 1.00 95.94 184 LEU A C 1
ATOM 1502 O O . LEU A 1 184 ? -20.961 1.595 6.478 1.00 95.94 184 LEU A O 1
ATOM 1506 N N . PHE A 1 185 ? -21.329 3.105 8.085 1.00 95.12 185 PHE A N 1
ATOM 1507 C CA . PHE A 1 185 ? -21.463 2.104 9.141 1.00 95.12 185 PHE A CA 1
ATOM 1508 C C . PHE A 1 185 ? -22.602 1.117 8.852 1.00 95.12 185 PHE A C 1
ATOM 1510 O O . PHE A 1 185 ? -22.385 -0.085 8.957 1.00 95.12 185 PHE A O 1
ATOM 1517 N N . LEU A 1 186 ? -23.779 1.610 8.449 1.00 95.88 186 LEU A N 1
ATOM 1518 C CA . LEU A 1 186 ? -24.929 0.763 8.116 1.00 95.88 186 LEU A CA 1
ATOM 1519 C C . LEU A 1 186 ? -24.644 -0.138 6.907 1.00 95.88 186 LEU A C 1
ATOM 1521 O O . LEU A 1 186 ? -24.908 -1.331 6.973 1.00 95.88 186 LEU A O 1
ATOM 1525 N N . GLN A 1 187 ? -24.033 0.404 5.850 1.00 96.81 187 GLN A N 1
ATOM 1526 C CA . GLN A 1 187 ? -23.659 -0.356 4.655 1.00 96.81 187 GLN A CA 1
ATOM 1527 C C . GLN A 1 187 ? -22.649 -1.475 4.955 1.00 96.81 187 GLN A C 1
ATOM 1529 O O . GLN A 1 187 ? -22.693 -2.543 4.350 1.00 96.81 187 GLN A O 1
ATOM 1534 N N . LEU A 1 188 ? -21.699 -1.236 5.863 1.00 97.06 188 LEU A N 1
ATOM 1535 C CA . LEU A 1 188 ? -20.746 -2.267 6.274 1.00 97.06 188 LEU A CA 1
ATOM 1536 C C . LEU A 1 188 ? -21.413 -3.307 7.184 1.00 97.06 188 LEU A C 1
ATOM 1538 O O . LEU A 1 188 ? -21.178 -4.503 7.008 1.00 97.06 188 LEU A O 1
ATOM 1542 N N . LEU A 1 189 ? -22.272 -2.864 8.106 1.00 95.56 189 LEU A N 1
ATOM 1543 C CA . LEU A 1 189 ? -22.969 -3.737 9.047 1.00 95.56 189 LEU A CA 1
ATOM 1544 C C . LEU A 1 189 ? -23.932 -4.701 8.343 1.00 95.56 189 LEU A C 1
ATOM 1546 O O . LEU A 1 189 ? -23.990 -5.862 8.733 1.00 95.56 189 LEU A O 1
ATOM 1550 N N . ASP A 1 190 ? -24.606 -4.252 7.282 1.00 96.44 190 ASP A N 1
ATOM 1551 C CA . ASP A 1 190 ? -25.462 -5.082 6.416 1.00 96.44 190 ASP A CA 1
ATOM 1552 C C . ASP A 1 190 ? -24.712 -6.295 5.829 1.00 96.44 190 ASP A C 1
ATOM 1554 O O . ASP A 1 190 ? -25.275 -7.366 5.628 1.00 96.44 190 ASP A O 1
ATOM 1558 N N . ARG A 1 191 ? -23.391 -6.166 5.649 1.00 95.56 191 ARG A N 1
ATOM 1559 C CA . ARG A 1 191 ? -22.496 -7.233 5.171 1.00 95.56 191 ARG A CA 1
ATOM 1560 C C . ARG A 1 191 ? -21.769 -7.966 6.304 1.00 95.56 191 ARG A C 1
ATOM 1562 O O . ARG A 1 191 ? -20.743 -8.596 6.064 1.00 95.56 191 ARG A O 1
ATOM 1569 N N . ASN A 1 192 ? -22.255 -7.866 7.542 1.00 96.19 192 ASN A N 1
ATOM 1570 C CA . ASN A 1 192 ? -21.620 -8.414 8.746 1.00 96.19 192 ASN A CA 1
ATOM 1571 C C . ASN A 1 192 ? -20.203 -7.872 9.023 1.00 96.19 192 ASN A C 1
ATOM 1573 O O . ASN A 1 192 ? -19.379 -8.562 9.626 1.00 96.19 192 ASN A O 1
ATOM 1577 N N . LEU A 1 193 ? -19.907 -6.633 8.612 1.00 97.12 193 LEU A N 1
ATOM 1578 C CA . LEU A 1 193 ? -18.646 -5.951 8.906 1.00 97.12 193 LEU A CA 1
ATOM 1579 C C . LEU A 1 193 ? -18.888 -4.732 9.805 1.00 97.12 193 LEU A C 1
ATOM 1581 O O . LEU A 1 193 ? -19.325 -3.670 9.364 1.00 97.12 193 LEU A O 1
ATOM 1585 N N . LYS A 1 194 ? -18.565 -4.849 11.091 1.00 96.00 194 LYS A N 1
ATOM 1586 C CA . LYS A 1 194 ? -18.722 -3.761 12.060 1.00 96.00 194 LYS A CA 1
ATOM 1587 C C . LYS A 1 194 ? -17.514 -2.824 12.011 1.00 96.00 194 LYS A C 1
ATOM 1589 O O . LYS A 1 194 ? -16.418 -3.182 12.442 1.00 96.00 194 LYS A O 1
ATOM 1594 N N . LEU A 1 195 ? -17.722 -1.591 11.547 1.00 95.94 195 LEU A N 1
ATOM 1595 C CA . LEU A 1 195 ? -16.715 -0.527 11.627 1.00 95.94 195 LEU A CA 1
ATOM 1596 C C . LEU A 1 195 ? -16.609 0.012 13.063 1.00 95.94 195 LEU A C 1
ATOM 1598 O O . LEU A 1 195 ? -17.541 0.623 13.586 1.00 95.94 195 LEU A O 1
ATOM 1602 N N . VAL A 1 196 ? -15.447 -0.178 13.684 1.00 94.56 196 VAL A N 1
ATOM 1603 C CA . VAL A 1 196 ? -15.121 0.262 15.043 1.00 94.56 196 VAL A CA 1
ATOM 1604 C C . VAL A 1 196 ? -14.116 1.413 14.984 1.00 94.56 196 VAL A C 1
ATOM 1606 O O . VAL A 1 196 ? -13.039 1.304 14.399 1.00 94.56 196 VAL A O 1
ATOM 1609 N N . THR A 1 197 ? -14.453 2.534 15.622 1.00 93.25 197 THR A N 1
ATOM 1610 C CA . THR A 1 197 ? -13.614 3.744 15.672 1.00 93.25 197 THR A CA 1
ATOM 1611 C C . THR A 1 197 ? -13.610 4.342 17.079 1.00 93.25 197 THR A C 1
ATOM 1613 O O . THR A 1 197 ? -14.427 3.989 17.933 1.00 93.25 197 THR A O 1
ATOM 1616 N N . LYS A 1 198 ? -12.693 5.279 17.354 1.00 87.50 198 LYS A N 1
ATOM 1617 C CA . LYS A 1 198 ? -12.746 6.062 18.601 1.00 87.50 198 LYS A CA 1
ATOM 1618 C C . LYS A 1 198 ? -13.913 7.057 18.543 1.00 87.50 198 LYS A C 1
ATOM 1620 O O . LYS A 1 198 ? -14.066 7.774 17.563 1.00 87.50 198 LYS A O 1
ATOM 1625 N N . ILE A 1 199 ? -14.641 7.215 19.643 1.00 82.12 199 ILE A N 1
ATOM 1626 C CA . ILE A 1 199 ? -15.772 8.152 19.747 1.00 82.12 199 ILE A CA 1
ATOM 1627 C C . ILE A 1 199 ? -15.292 9.613 19.555 1.00 82.12 199 ILE A C 1
ATOM 1629 O O . ILE A 1 199 ? -14.253 10.023 20.097 1.00 82.12 199 ILE A O 1
ATOM 1633 N N . LYS A 1 200 ? -15.999 10.416 18.742 1.00 80.44 200 LYS A N 1
ATOM 1634 C CA . LYS A 1 200 ? -15.748 11.870 18.610 1.00 80.44 200 LYS A CA 1
ATOM 1635 C C . LYS A 1 200 ? -16.362 12.631 19.788 1.00 80.44 200 LYS A C 1
ATOM 1637 O O . LYS A 1 200 ? -17.358 12.204 20.362 1.00 80.44 200 LYS A O 1
ATOM 1642 N N . LYS A 1 201 ? -15.770 13.780 20.131 1.00 75.75 201 LYS A N 1
ATOM 1643 C CA . LYS A 1 201 ? -16.321 14.685 21.152 1.00 75.75 201 LYS A CA 1
ATOM 1644 C C . LYS A 1 201 ? -17.758 15.061 20.751 1.00 75.75 201 LYS A C 1
ATOM 1646 O O . LYS A 1 201 ? -17.960 15.485 19.618 1.00 75.75 201 LYS A O 1
ATOM 1651 N N . GLY A 1 202 ? -18.725 14.856 21.648 1.00 73.50 202 GLY A N 1
ATOM 1652 C CA . GLY A 1 202 ? -20.148 15.147 21.415 1.00 73.50 202 GLY A CA 1
ATOM 1653 C C . GLY A 1 202 ? -20.997 13.988 20.872 1.00 73.50 202 GLY A C 1
ATOM 1654 O O . GLY A 1 202 ? -22.210 14.136 20.767 1.00 73.50 202 GLY A O 1
ATOM 1655 N N . MET A 1 203 ? -20.413 12.827 20.553 1.00 79.75 203 MET A N 1
ATOM 1656 C CA . MET A 1 203 ? -21.201 11.628 20.235 1.00 79.75 203 MET A CA 1
ATOM 1657 C C . MET A 1 203 ? -21.709 10.960 21.519 1.00 79.75 203 MET A C 1
ATOM 1659 O O . MET A 1 203 ? -20.978 10.891 22.508 1.00 79.75 203 MET A O 1
ATOM 1663 N N . LYS A 1 204 ? -22.933 10.414 21.484 1.00 73.19 204 LYS A N 1
ATOM 1664 C CA . LYS A 1 204 ? -23.427 9.531 22.551 1.00 73.19 204 LYS A CA 1
ATOM 1665 C C . LYS A 1 204 ? -22.482 8.335 22.686 1.00 73.19 204 LYS A C 1
ATOM 1667 O O . LYS A 1 204 ? -22.011 7.810 21.674 1.00 73.19 204 LYS A O 1
ATOM 1672 N N . ASN A 1 205 ? -22.198 7.918 23.921 1.00 66.44 205 ASN A N 1
ATOM 1673 C CA . ASN A 1 205 ? -21.381 6.732 24.154 1.00 66.44 205 ASN A CA 1
ATOM 1674 C C . ASN A 1 205 ? -22.063 5.522 23.506 1.00 66.44 205 ASN A C 1
ATOM 1676 O O . ASN A 1 205 ? -23.169 5.151 23.887 1.00 66.44 205 ASN A O 1
ATOM 1680 N N . ALA A 1 206 ? -21.402 4.933 22.514 1.00 68.44 206 ALA A N 1
ATOM 1681 C CA . ALA A 1 206 ? -21.783 3.637 21.981 1.00 68.44 206 ALA A CA 1
ATOM 1682 C C . ALA A 1 206 ? -21.137 2.549 22.845 1.00 68.44 206 ALA A C 1
ATOM 1684 O O . ALA A 1 206 ? -19.990 2.701 23.276 1.00 68.44 206 ALA A O 1
ATOM 1685 N N . LEU A 1 207 ? -21.865 1.458 23.091 1.00 68.81 207 LEU A N 1
ATOM 1686 C CA . LEU A 1 207 ? -21.325 0.285 23.773 1.00 68.81 207 LEU A CA 1
ATOM 1687 C C . LEU A 1 207 ? -20.246 -0.347 22.881 1.00 68.81 207 LEU A C 1
ATOM 1689 O O . LEU A 1 207 ? -20.543 -0.973 21.866 1.00 68.81 207 LEU A O 1
ATOM 1693 N N . ILE A 1 208 ? -18.985 -0.123 23.247 1.00 81.50 208 ILE A N 1
ATOM 1694 C CA . ILE A 1 208 ? -17.810 -0.778 22.666 1.00 81.50 208 ILE A CA 1
ATOM 1695 C C . ILE A 1 208 ? -17.370 -1.832 23.676 1.00 81.50 208 ILE A C 1
ATOM 1697 O O . ILE A 1 208 ? -17.145 -1.499 24.844 1.00 81.50 208 ILE A O 1
ATOM 1701 N N . SER A 1 209 ? -17.251 -3.087 23.244 1.00 86.25 209 SER A N 1
ATOM 1702 C CA . SER A 1 209 ? -16.815 -4.163 24.141 1.00 86.25 209 SER A CA 1
ATOM 1703 C C . SER A 1 209 ? -15.371 -3.937 24.609 1.00 86.25 209 SER A C 1
ATOM 1705 O O . SER A 1 209 ? -14.586 -3.229 23.969 1.00 86.25 209 SER A O 1
ATOM 1707 N N . LEU A 1 210 ? -14.982 -4.544 25.735 1.00 86.50 210 LEU A N 1
ATOM 1708 C CA . LEU A 1 210 ? -13.602 -4.444 26.222 1.00 86.50 210 LEU A CA 1
ATOM 1709 C C . LEU A 1 210 ? -12.601 -4.950 25.166 1.00 86.50 210 LEU A C 1
ATOM 1711 O O . LEU A 1 210 ? -11.585 -4.296 24.924 1.00 86.50 210 LEU A O 1
ATOM 1715 N N . ASN A 1 211 ? -12.941 -6.041 24.475 1.00 87.94 211 ASN A N 1
ATOM 1716 C CA . ASN A 1 211 ? -12.133 -6.624 23.402 1.00 87.94 211 ASN A CA 1
ATOM 1717 C C . ASN A 1 211 ? -11.985 -5.663 22.218 1.00 87.94 211 ASN A C 1
ATOM 1719 O O . ASN A 1 211 ? -10.868 -5.400 21.774 1.00 87.94 211 ASN A O 1
ATOM 1723 N N . GLU A 1 212 ? -13.077 -5.044 21.762 1.00 91.12 212 GLU A N 1
ATOM 1724 C CA . GLU A 1 212 ? -13.030 -4.021 20.710 1.00 91.12 212 GLU A CA 1
ATOM 1725 C C . GLU A 1 212 ? -12.153 -2.833 21.118 1.00 91.12 212 GLU A C 1
ATOM 1727 O O . GLU A 1 212 ? -11.365 -2.325 20.320 1.00 91.12 212 GLU A O 1
ATOM 1732 N N . LYS A 1 213 ? -12.228 -2.405 22.383 1.00 89.94 213 LYS A N 1
ATOM 1733 C CA . LYS A 1 213 ? -11.405 -1.309 22.907 1.00 89.94 213 LYS A CA 1
ATOM 1734 C C . LYS A 1 213 ? -9.917 -1.669 22.945 1.00 89.94 213 LYS A C 1
ATOM 1736 O O . LYS A 1 213 ? -9.081 -0.805 22.665 1.00 89.94 213 LYS A O 1
ATOM 1741 N N . ILE A 1 214 ? -9.576 -2.914 23.284 1.00 89.69 214 ILE A N 1
ATOM 1742 C CA . ILE A 1 214 ? -8.197 -3.425 23.260 1.00 89.69 214 ILE A CA 1
ATOM 1743 C C . ILE A 1 214 ? -7.685 -3.487 21.818 1.00 89.69 214 ILE A C 1
ATOM 1745 O O . ILE A 1 214 ? -6.626 -2.928 21.528 1.00 89.69 214 ILE A O 1
ATOM 1749 N N . LEU A 1 215 ? -8.449 -4.079 20.899 1.00 91.94 215 LEU A N 1
ATOM 1750 C CA . LEU A 1 215 ? -8.070 -4.205 19.490 1.00 91.94 215 LEU A CA 1
ATOM 1751 C C . LEU A 1 215 ? -7.934 -2.847 18.799 1.00 91.94 215 LEU A C 1
ATOM 1753 O O . LEU A 1 215 ? -6.973 -2.628 18.062 1.00 91.94 215 LEU A O 1
ATOM 1757 N N . LEU A 1 216 ? -8.806 -1.888 19.116 1.00 91.94 216 LEU A N 1
ATOM 1758 C CA . LEU A 1 216 ? -8.722 -0.519 18.607 1.00 91.94 216 LEU A CA 1
ATOM 1759 C C . LEU A 1 216 ? -7.427 0.191 19.042 1.00 91.94 216 LEU A C 1
ATOM 1761 O O . LEU A 1 216 ? -6.903 1.028 18.305 1.00 91.94 216 LEU A O 1
ATOM 1765 N N . ARG A 1 217 ? -6.870 -0.139 20.219 1.00 90.75 217 ARG A N 1
ATOM 1766 C CA . ARG A 1 217 ? -5.560 0.379 20.663 1.00 90.75 217 ARG A CA 1
ATOM 1767 C C . ARG A 1 217 ? -4.391 -0.220 19.880 1.00 90.75 217 ARG A C 1
ATOM 1769 O O . ARG A 1 217 ? -3.340 0.408 19.824 1.00 90.75 217 ARG A O 1
ATOM 1776 N N . LYS A 1 218 ? -4.566 -1.391 19.262 1.00 91.62 218 LYS A N 1
ATOM 1777 C CA . LYS A 1 218 ? -3.538 -2.073 18.460 1.00 91.62 218 LYS A CA 1
ATOM 1778 C C . LYS A 1 218 ? -3.497 -1.628 16.993 1.00 91.62 218 LYS A C 1
ATOM 1780 O O . LYS A 1 218 ? -2.656 -2.112 16.245 1.00 91.62 218 LYS A O 1
ATOM 1785 N N . ARG A 1 219 ? -4.324 -0.650 16.593 1.00 94.44 219 ARG A N 1
ATOM 1786 C CA . ARG A 1 219 ? -4.345 -0.073 15.233 1.00 94.44 219 ARG A CA 1
ATOM 1787 C C . ARG A 1 219 ? -2.978 0.440 14.761 1.00 94.44 219 ARG A C 1
ATOM 1789 O O . ARG A 1 219 ? -2.752 0.490 13.562 1.00 94.44 219 ARG A O 1
ATOM 1796 N N . SER A 1 220 ? -2.043 0.754 15.663 1.00 94.00 220 SER A N 1
ATOM 1797 C CA . SER A 1 220 ? -0.670 1.156 15.310 1.00 94.00 220 SER A CA 1
ATOM 1798 C C . SER A 1 220 ? 0.086 0.131 14.448 1.00 94.00 220 SER A C 1
ATOM 1800 O O . SER A 1 220 ? 1.086 0.480 13.818 1.00 94.00 220 SER A O 1
ATOM 1802 N N . ILE A 1 221 ? -0.391 -1.117 14.352 1.00 96.12 221 ILE A N 1
ATOM 1803 C CA . ILE A 1 221 ? 0.137 -2.096 13.396 1.00 96.12 221 ILE A CA 1
ATOM 1804 C C . ILE A 1 221 ? 0.093 -1.581 11.950 1.00 96.12 221 ILE A C 1
ATOM 1806 O O . ILE A 1 221 ? 1.095 -1.703 11.250 1.00 96.12 221 ILE A O 1
ATOM 1810 N N . ILE A 1 222 ? -0.994 -0.939 11.503 1.00 96.81 222 ILE A N 1
ATOM 1811 C CA . ILE A 1 222 ? -1.083 -0.456 10.113 1.00 96.81 222 ILE A CA 1
ATOM 1812 C C . ILE A 1 222 ? -0.149 0.723 9.851 1.00 96.81 222 ILE A C 1
ATOM 1814 O O . ILE A 1 222 ? 0.484 0.794 8.800 1.00 96.81 222 ILE A O 1
ATOM 1818 N N . GLU A 1 223 ? 0.029 1.590 10.846 1.00 95.56 223 GLU A N 1
ATOM 1819 C CA . GLU A 1 223 ? 1.017 2.669 10.813 1.00 95.56 223 GLU A CA 1
ATOM 1820 C C . GLU A 1 223 ? 2.441 2.093 10.715 1.00 95.56 223 GLU A C 1
ATOM 1822 O O . GLU A 1 223 ? 3.266 2.600 9.955 1.00 95.56 223 GLU A O 1
ATOM 1827 N N . THR A 1 224 ? 2.709 0.977 11.404 1.00 96.75 224 THR A N 1
ATOM 1828 C CA . THR A 1 224 ? 3.982 0.242 11.321 1.00 96.75 224 THR A CA 1
ATOM 1829 C C . THR A 1 224 ? 4.203 -0.346 9.927 1.00 96.75 224 THR A C 1
ATOM 1831 O O . THR A 1 224 ? 5.301 -0.227 9.380 1.00 96.75 224 THR A O 1
ATOM 1834 N N . VAL A 1 225 ? 3.170 -0.940 9.316 1.00 97.81 225 VAL A N 1
ATOM 1835 C CA . VAL A 1 225 ? 3.243 -1.442 7.934 1.00 97.81 225 VAL A CA 1
ATOM 1836 C C . VAL A 1 225 ? 3.522 -0.298 6.961 1.00 97.81 225 VAL A C 1
ATOM 1838 O O . VAL A 1 225 ? 4.438 -0.406 6.149 1.00 97.81 225 VAL A O 1
ATOM 1841 N N . PHE A 1 226 ? 2.822 0.834 7.073 1.00 97.38 226 PHE A N 1
ATOM 1842 C CA . PHE A 1 226 ? 3.118 2.006 6.247 1.00 97.38 226 PHE A CA 1
ATOM 1843 C C . PHE A 1 226 ? 4.540 2.529 6.454 1.00 97.38 226 PHE A C 1
ATOM 1845 O O . PHE A 1 226 ? 5.223 2.829 5.474 1.00 97.38 226 PHE A O 1
ATOM 1852 N N . GLY A 1 227 ? 5.014 2.595 7.699 1.00 96.06 227 GLY A N 1
ATOM 1853 C CA . GLY A 1 227 ? 6.394 2.959 8.010 1.00 96.06 227 GLY A CA 1
ATOM 1854 C C . GLY A 1 227 ? 7.400 2.025 7.335 1.00 96.06 227 GLY A C 1
ATOM 1855 O O . GLY A 1 227 ? 8.380 2.490 6.757 1.00 96.06 227 GLY A O 1
ATOM 1856 N N . TYR A 1 228 ? 7.130 0.718 7.324 1.00 95.44 228 TYR A N 1
ATOM 1857 C CA . TYR A 1 228 ? 7.956 -0.259 6.619 1.00 95.44 228 TYR A CA 1
ATOM 1858 C C . TYR A 1 228 ? 7.962 -0.023 5.102 1.00 95.44 228 TYR A C 1
ATOM 1860 O O . TYR A 1 228 ? 9.030 0.064 4.496 1.00 95.44 228 TYR A O 1
ATOM 1868 N N . LEU A 1 229 ? 6.784 0.129 4.485 1.00 96.06 229 LEU A N 1
ATOM 1869 C CA . LEU A 1 229 ? 6.655 0.365 3.043 1.00 96.06 229 LEU A CA 1
ATOM 1870 C C . LEU A 1 229 ? 7.403 1.630 2.599 1.00 96.06 229 LEU A C 1
ATOM 1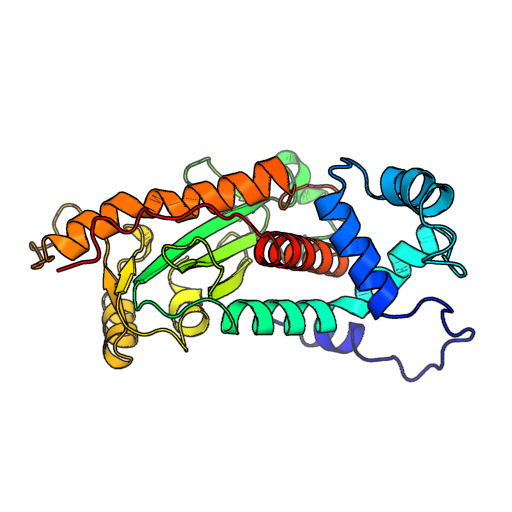872 O O . LEU A 1 229 ? 8.067 1.620 1.564 1.00 96.06 229 LEU A O 1
ATOM 1876 N N . LYS A 1 230 ? 7.329 2.708 3.388 1.00 94.25 230 LYS A N 1
ATOM 1877 C CA . LYS A 1 230 ? 8.006 3.977 3.087 1.00 94.25 230 LYS A CA 1
ATOM 1878 C C . LYS A 1 230 ? 9.510 3.910 3.310 1.00 94.25 230 LYS A C 1
ATOM 1880 O O . LYS A 1 230 ? 10.265 4.295 2.426 1.00 94.25 230 LYS A O 1
ATOM 1885 N N . ASN A 1 231 ? 9.940 3.399 4.461 1.00 92.50 231 ASN A N 1
ATOM 1886 C CA . ASN A 1 231 ? 11.335 3.510 4.891 1.00 92.50 231 ASN A CA 1
ATOM 1887 C C . ASN A 1 231 ? 12.217 2.342 4.432 1.00 92.50 231 ASN A C 1
ATOM 1889 O O . ASN A 1 231 ? 13.437 2.468 4.444 1.00 92.50 231 ASN A O 1
ATOM 1893 N N . ARG A 1 232 ? 11.635 1.182 4.096 1.00 91.00 232 ARG A N 1
ATOM 1894 C CA . ARG A 1 232 ? 12.395 -0.026 3.718 1.00 91.00 232 ARG A CA 1
ATOM 1895 C C . ARG A 1 232 ? 12.199 -0.435 2.268 1.00 91.00 232 ARG A C 1
ATOM 1897 O O . ARG A 1 232 ? 13.126 -0.998 1.701 1.00 91.00 232 ARG A O 1
ATOM 1904 N N . LEU A 1 233 ? 11.024 -0.181 1.689 1.00 92.31 233 LEU A N 1
ATOM 1905 C CA . LEU A 1 233 ? 10.718 -0.538 0.297 1.00 92.31 233 LEU A CA 1
ATOM 1906 C C . LEU A 1 233 ? 10.533 0.675 -0.624 1.00 92.31 233 LEU A C 1
ATOM 1908 O O . LEU A 1 233 ? 10.131 0.508 -1.773 1.00 92.31 233 LEU A O 1
ATOM 1912 N N . GLU A 1 234 ? 10.786 1.886 -0.117 1.00 92.06 234 GLU A N 1
ATOM 1913 C CA . GLU A 1 234 ? 10.723 3.141 -0.874 1.00 92.06 234 GLU A CA 1
ATOM 1914 C C . GLU A 1 234 ? 9.457 3.278 -1.739 1.00 92.06 234 GLU A C 1
ATOM 1916 O O . GLU A 1 234 ? 9.507 3.715 -2.894 1.00 92.06 234 GLU A O 1
ATOM 1921 N N . ILE A 1 235 ? 8.291 2.897 -1.197 1.00 94.38 235 ILE A N 1
ATOM 1922 C CA . ILE A 1 235 ? 7.021 2.972 -1.940 1.00 94.38 235 ILE A CA 1
ATOM 1923 C C . ILE A 1 235 ? 6.724 4.403 -2.426 1.00 94.38 235 ILE A C 1
ATOM 1925 O O . ILE A 1 235 ? 6.049 4.605 -3.434 1.00 94.38 235 ILE A O 1
ATOM 1929 N N . GLU A 1 236 ? 7.246 5.402 -1.711 1.00 90.94 236 GLU A N 1
ATOM 1930 C CA . GLU A 1 236 ? 7.087 6.821 -1.996 1.00 90.94 236 GLU A CA 1
ATOM 1931 C C . GLU A 1 236 ? 8.403 7.431 -2.493 1.00 90.94 236 GLU A C 1
ATOM 1933 O O . GLU A 1 236 ? 9.362 7.580 -1.738 1.00 90.94 236 GLU A O 1
ATOM 1938 N N . HIS A 1 237 ? 8.436 7.850 -3.763 1.00 88.44 237 HIS A N 1
ATOM 1939 C CA . HIS A 1 237 ? 9.528 8.655 -4.304 1.00 88.44 237 HIS A CA 1
ATOM 1940 C C . HIS A 1 237 ? 9.076 9.547 -5.473 1.00 88.44 237 HIS A C 1
ATOM 1942 O O . HIS A 1 237 ? 8.136 9.246 -6.205 1.00 88.44 237 HIS A O 1
ATOM 1948 N N . THR A 1 238 ? 9.812 10.624 -5.750 1.00 87.06 238 THR A N 1
ATOM 1949 C CA . THR A 1 238 ? 9.412 11.637 -6.754 1.00 87.06 238 THR A CA 1
ATOM 1950 C C . THR A 1 238 ? 9.978 11.406 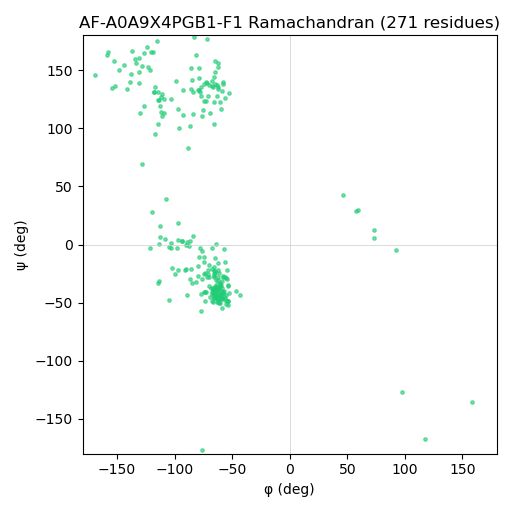-8.165 1.00 87.06 238 THR A C 1
ATOM 1952 O O . THR A 1 238 ? 9.756 12.207 -9.071 1.00 87.06 238 THR A O 1
ATOM 1955 N N . ARG A 1 239 ? 10.711 10.305 -8.384 1.00 86.94 239 ARG A N 1
ATOM 1956 C CA . ARG A 1 239 ? 11.488 10.033 -9.613 1.00 86.94 239 ARG A CA 1
ATOM 1957 C C . ARG A 1 239 ? 10.683 9.415 -10.770 1.00 86.94 239 ARG A C 1
ATOM 1959 O O . ARG A 1 239 ? 11.267 9.015 -11.779 1.00 86.94 239 ARG A O 1
ATOM 1966 N N . HIS A 1 240 ? 9.359 9.306 -10.657 1.00 90.31 240 HIS A N 1
ATOM 1967 C CA . HIS A 1 240 ? 8.542 8.659 -11.687 1.00 90.31 240 HIS A CA 1
ATOM 1968 C C . HIS A 1 240 ? 8.451 9.504 -12.963 1.00 90.31 240 HIS A C 1
ATOM 1970 O O . HIS A 1 240 ? 8.061 10.667 -12.932 1.00 90.31 240 HIS A O 1
ATOM 1976 N N . ARG A 1 241 ? 8.757 8.878 -14.105 1.00 88.75 241 ARG A N 1
ATOM 1977 C CA . ARG A 1 241 ? 8.662 9.493 -15.443 1.00 88.75 241 ARG A CA 1
ATOM 1978 C C . ARG A 1 241 ? 7.435 9.040 -16.244 1.00 88.75 241 ARG A C 1
ATOM 1980 O O . ARG A 1 241 ? 7.230 9.493 -17.361 1.00 88.75 241 ARG A O 1
ATOM 1987 N N . SER A 1 242 ? 6.636 8.125 -15.695 1.00 92.56 242 SER A N 1
ATOM 1988 C CA . SER A 1 242 ? 5.425 7.588 -16.322 1.00 92.56 242 SER A CA 1
ATOM 1989 C C . SER A 1 242 ? 4.423 7.156 -15.246 1.00 92.56 242 SER A C 1
ATOM 1991 O O . SER A 1 242 ? 4.841 6.489 -14.292 1.00 92.56 242 SER A O 1
ATOM 1993 N N . PRO A 1 243 ? 3.118 7.460 -15.397 1.00 94.31 243 PRO A N 1
ATOM 1994 C CA . PRO A 1 243 ? 2.079 6.979 -14.486 1.00 94.31 243 PRO A CA 1
ATOM 1995 C C . PRO A 1 243 ? 1.987 5.452 -14.419 1.00 94.31 243 PRO A C 1
ATOM 1997 O O . PRO A 1 243 ? 1.749 4.897 -13.352 1.00 94.31 243 PRO A O 1
ATOM 2000 N N . ILE A 1 244 ? 2.227 4.757 -15.535 1.00 94.19 244 ILE A N 1
ATOM 2001 C CA . ILE A 1 244 ? 2.190 3.290 -15.560 1.00 94.19 244 ILE A CA 1
ATOM 2002 C C . ILE A 1 244 ? 3.366 2.724 -14.764 1.00 94.19 244 ILE A C 1
ATOM 2004 O O . ILE A 1 244 ? 3.177 1.858 -13.918 1.00 94.19 244 ILE A O 1
ATOM 2008 N N . ASN A 1 245 ? 4.573 3.262 -14.959 1.00 93.56 245 ASN A N 1
ATOM 2009 C CA . ASN A 1 245 ? 5.737 2.829 -14.181 1.00 93.56 245 ASN A CA 1
ATOM 2010 C C . ASN A 1 245 ? 5.610 3.178 -12.691 1.00 93.56 245 ASN A C 1
ATOM 2012 O O . ASN A 1 245 ? 6.180 2.477 -11.861 1.00 93.56 245 ASN A O 1
ATOM 2016 N N . PHE A 1 246 ? 4.868 4.236 -12.353 1.00 95.56 246 PHE A N 1
ATOM 2017 C CA . PHE A 1 246 ? 4.468 4.523 -10.979 1.00 95.56 246 PHE A CA 1
ATOM 2018 C C . PHE A 1 246 ? 3.580 3.415 -10.406 1.00 95.56 246 PHE A C 1
ATOM 2020 O O . PHE A 1 246 ? 3.910 2.879 -9.357 1.00 95.56 246 PHE A O 1
ATOM 2027 N N . LEU A 1 247 ? 2.532 2.988 -11.114 1.00 96.88 247 LEU A N 1
ATOM 2028 C CA . LEU A 1 247 ? 1.684 1.880 -10.654 1.00 96.88 247 LEU A CA 1
ATOM 2029 C C . LEU A 1 247 ? 2.449 0.555 -10.554 1.00 96.88 247 LEU A C 1
ATOM 2031 O O . LEU A 1 247 ? 2.303 -0.157 -9.566 1.00 96.88 247 LEU A O 1
ATOM 2035 N N . VAL A 1 248 ? 3.315 0.253 -11.528 1.00 96.75 248 VAL A N 1
ATOM 2036 C CA . VAL A 1 248 ? 4.196 -0.924 -11.471 1.00 96.75 248 VAL A CA 1
ATOM 2037 C C . VAL A 1 248 ? 5.068 -0.882 -10.215 1.00 96.75 248 VAL A C 1
ATOM 2039 O O . VAL A 1 248 ? 5.199 -1.900 -9.542 1.00 96.75 248 VAL A O 1
ATOM 2042 N N . HIS A 1 249 ? 5.645 0.277 -9.875 1.00 96.00 249 HIS A N 1
ATOM 2043 C CA . HIS A 1 249 ? 6.404 0.455 -8.633 1.00 96.00 249 HIS A CA 1
ATOM 2044 C C . HIS A 1 249 ? 5.542 0.169 -7.404 1.00 96.00 249 HIS A C 1
ATOM 2046 O O . HIS A 1 249 ? 5.878 -0.730 -6.647 1.00 96.00 249 HIS A O 1
ATOM 2052 N N . ILE A 1 250 ? 4.390 0.834 -7.268 1.00 97.50 250 ILE A N 1
ATOM 2053 C CA . ILE A 1 250 ? 3.489 0.645 -6.122 1.00 97.50 250 ILE A CA 1
ATOM 2054 C C . ILE A 1 250 ? 3.091 -0.828 -5.960 1.00 97.50 250 ILE A C 1
ATOM 2056 O O . ILE A 1 250 ? 3.256 -1.390 -4.880 1.00 97.50 250 ILE A O 1
ATOM 2060 N N . PHE A 1 251 ? 2.612 -1.483 -7.020 1.00 97.94 251 PHE A N 1
ATOM 2061 C CA . PHE A 1 251 ? 2.170 -2.876 -6.927 1.00 97.94 251 PHE A CA 1
ATOM 2062 C C . PHE A 1 251 ? 3.322 -3.836 -6.658 1.00 97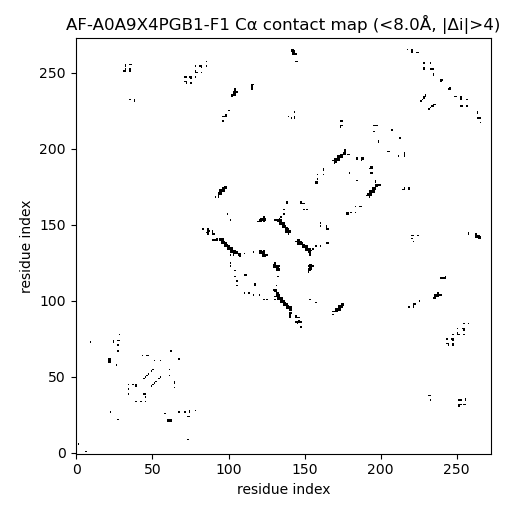.94 251 PHE A C 1
ATOM 2064 O O . PHE A 1 251 ? 3.183 -4.718 -5.817 1.00 97.94 251 PHE A O 1
ATOM 2071 N N . SER A 1 252 ? 4.477 -3.650 -7.298 1.00 97.19 252 SER A N 1
ATOM 2072 C CA . SER A 1 252 ? 5.645 -4.484 -6.999 1.00 97.19 252 SER A CA 1
ATOM 2073 C C . SER A 1 252 ? 6.164 -4.304 -5.573 1.00 97.19 252 SER A C 1
ATOM 2075 O O . SER A 1 252 ? 6.548 -5.295 -4.958 1.00 97.19 252 SER A O 1
ATOM 2077 N N . THR A 1 253 ? 6.113 -3.092 -5.011 1.00 96.94 253 THR A N 1
ATOM 2078 C CA . THR A 1 253 ? 6.448 -2.851 -3.601 1.00 96.94 253 THR A CA 1
ATOM 2079 C C . THR A 1 253 ? 5.491 -3.601 -2.672 1.00 96.94 253 THR A C 1
ATOM 2081 O O . THR A 1 253 ? 5.935 -4.284 -1.750 1.00 96.94 253 THR A O 1
ATOM 2084 N N . LEU A 1 254 ? 4.181 -3.528 -2.930 1.00 98.12 254 LEU A N 1
ATOM 2085 C CA . LEU A 1 254 ? 3.164 -4.217 -2.126 1.00 98.12 254 LEU A CA 1
ATOM 2086 C C . LEU A 1 254 ? 3.275 -5.743 -2.236 1.00 98.12 254 LEU A C 1
ATOM 2088 O O . LEU A 1 254 ? 3.233 -6.429 -1.220 1.00 98.12 254 LEU A O 1
ATOM 2092 N N . ILE A 1 255 ? 3.505 -6.279 -3.438 1.00 97.94 255 ILE A N 1
ATOM 2093 C CA . ILE A 1 255 ? 3.776 -7.711 -3.644 1.00 97.94 255 ILE A CA 1
ATOM 2094 C C . ILE A 1 255 ? 5.040 -8.123 -2.891 1.00 97.94 255 ILE A C 1
ATOM 2096 O O . ILE A 1 255 ? 5.031 -9.118 -2.169 1.00 97.94 255 ILE A O 1
ATOM 2100 N N . SER A 1 256 ? 6.121 -7.348 -3.013 1.00 96.50 256 SER A N 1
ATOM 2101 C CA . SER A 1 256 ? 7.374 -7.650 -2.323 1.00 96.50 256 SER A CA 1
ATOM 2102 C C . SER A 1 256 ? 7.204 -7.658 -0.807 1.00 96.50 256 SER A C 1
ATOM 2104 O O . SER A 1 256 ? 7.870 -8.451 -0.147 1.00 96.50 256 SER A O 1
ATOM 2106 N N . TYR A 1 257 ? 6.337 -6.806 -0.254 1.00 97.06 257 TYR A N 1
ATOM 2107 C CA . TYR A 1 257 ? 5.957 -6.847 1.156 1.00 97.06 257 TYR A CA 1
ATOM 2108 C C . TYR A 1 257 ? 5.143 -8.106 1.495 1.00 97.06 257 TYR A C 1
ATOM 2110 O O . TYR A 1 257 ? 5.469 -8.823 2.442 1.00 97.06 257 TYR A O 1
ATOM 2118 N N . SER A 1 258 ? 4.118 -8.424 0.700 1.00 96.62 258 SER A N 1
ATOM 2119 C CA . SER A 1 258 ? 3.259 -9.595 0.915 1.00 96.62 258 SER A CA 1
ATOM 2120 C C . SER A 1 258 ? 4.033 -10.917 0.876 1.00 96.62 258 SER A C 1
ATOM 2122 O O . SER A 1 258 ? 3.730 -11.822 1.652 1.00 96.62 258 SER A O 1
ATOM 2124 N N . LEU A 1 259 ? 5.086 -11.013 0.060 1.00 95.12 259 LEU A N 1
ATOM 2125 C CA . LEU A 1 259 ? 5.955 -12.194 -0.033 1.00 95.12 259 LEU A CA 1
ATOM 2126 C C . LEU A 1 259 ? 6.947 -12.345 1.139 1.00 95.12 259 LEU A C 1
ATOM 2128 O O . LEU A 1 259 ? 7.642 -13.357 1.230 1.00 95.12 259 LEU A O 1
ATOM 2132 N N . GLN A 1 260 ? 7.040 -11.377 2.057 1.00 92.38 260 GLN A N 1
ATOM 2133 C CA . GLN A 1 260 ? 7.964 -11.481 3.190 1.00 92.38 260 GLN A CA 1
ATOM 2134 C C . GLN A 1 260 ? 7.533 -12.549 4.194 1.00 92.38 260 GLN A C 1
ATOM 2136 O O . GLN A 1 260 ? 6.369 -12.618 4.598 1.00 92.38 260 GLN A O 1
ATOM 2141 N N . ARG A 1 261 ? 8.514 -13.327 4.674 1.00 88.50 261 ARG A N 1
ATOM 2142 C CA . ARG A 1 261 ? 8.307 -14.369 5.695 1.00 88.50 261 ARG A CA 1
ATOM 2143 C C . ARG A 1 261 ? 7.914 -13.801 7.060 1.00 88.50 261 ARG A C 1
ATOM 2145 O O . ARG A 1 261 ? 7.122 -14.411 7.765 1.00 88.50 261 ARG A O 1
ATOM 2152 N N . LYS A 1 262 ? 8.482 -12.653 7.444 1.00 90.19 262 LYS A N 1
ATOM 2153 C CA . LYS A 1 262 ? 8.206 -11.981 8.721 1.00 90.19 262 LYS A CA 1
ATOM 2154 C C . LYS A 1 262 ? 7.526 -10.646 8.454 1.00 90.19 262 LYS A C 1
ATOM 2156 O O . LYS A 1 262 ? 8.089 -9.815 7.748 1.00 90.19 262 LYS A O 1
ATOM 2161 N N . LYS A 1 263 ? 6.350 -10.450 9.047 1.00 93.94 263 LYS A N 1
ATOM 2162 C CA . LYS A 1 263 ? 5.569 -9.210 8.986 1.00 93.94 263 LYS A CA 1
ATOM 2163 C C . LYS A 1 263 ? 5.294 -8.700 10.408 1.00 93.94 263 LYS A C 1
ATOM 2165 O O . LYS A 1 263 ? 5.265 -9.513 11.338 1.00 93.94 263 LYS A O 1
ATOM 2170 N N . PRO A 1 264 ? 5.115 -7.380 10.605 1.00 93.12 264 PRO A N 1
ATOM 2171 C CA . PRO A 1 264 ? 4.586 -6.848 11.858 1.00 93.12 264 PRO A CA 1
ATOM 2172 C C . PRO A 1 264 ? 3.266 -7.544 12.201 1.00 93.12 264 PRO A C 1
ATOM 2174 O O . PRO A 1 264 ? 2.396 -7.640 11.346 1.00 93.12 264 PRO A O 1
ATOM 2177 N N . SER A 1 265 ? 3.125 -8.041 13.426 1.00 92.81 265 SER A N 1
ATOM 2178 C CA . SER A 1 265 ? 1.932 -8.767 13.874 1.00 92.81 265 SER A CA 1
ATOM 2179 C C . SER A 1 265 ? 1.628 -8.460 15.339 1.00 92.81 265 SER A C 1
ATOM 2181 O O . SER A 1 265 ? 2.514 -8.077 16.106 1.00 92.81 265 SER A O 1
ATOM 2183 N N . ILE A 1 266 ? 0.361 -8.592 15.722 1.00 89.56 266 ILE A N 1
ATOM 2184 C CA . ILE A 1 266 ? -0.096 -8.480 17.107 1.00 89.56 266 ILE A CA 1
ATOM 2185 C C . ILE A 1 266 ? 0.068 -9.850 17.778 1.00 89.56 266 ILE A C 1
ATOM 2187 O O . ILE A 1 266 ? -0.302 -10.875 17.213 1.00 89.56 266 ILE A O 1
ATOM 2191 N N . SER A 1 267 ? 0.630 -9.880 18.988 1.00 79.69 267 SER A N 1
ATOM 2192 C CA . SER A 1 267 ? 0.833 -11.119 19.745 1.00 79.69 267 SER A CA 1
ATOM 2193 C C . SER A 1 267 ? -0.495 -11.763 20.173 1.00 79.69 267 SER A C 1
ATOM 2195 O O . SER A 1 267 ? -1.369 -11.087 20.717 1.00 79.69 267 SER A O 1
ATOM 2197 N N . ASN A 1 268 ? -0.600 -13.085 20.002 1.00 58.31 268 ASN A N 1
ATOM 2198 C CA . ASN A 1 268 ? -1.821 -13.886 20.189 1.00 58.31 268 ASN A CA 1
ATOM 2199 C C . ASN A 1 268 ? -2.350 -14.015 21.628 1.00 58.31 268 ASN A C 1
ATOM 2201 O O . ASN A 1 268 ? -3.411 -14.601 21.822 1.00 58.31 268 ASN A O 1
ATOM 2205 N N . SER A 1 269 ? -1.671 -13.472 22.638 1.00 53.50 269 SER A N 1
ATOM 2206 C CA . SER A 1 269 ? -2.034 -13.641 24.055 1.00 53.50 269 SER A CA 1
ATOM 2207 C C . SER A 1 269 ? -3.391 -13.039 24.462 1.00 53.50 269 SER A C 1
ATOM 2209 O O . SER A 1 269 ? -3.747 -13.100 25.630 1.00 53.50 269 SER A O 1
ATOM 2211 N N . PHE A 1 270 ? -4.133 -12.431 23.531 1.00 50.59 270 PHE A N 1
ATOM 2212 C CA . PHE A 1 270 ? -5.406 -11.746 23.782 1.00 50.59 270 PHE A CA 1
ATOM 2213 C C . PHE A 1 270 ? -6.595 -12.313 22.988 1.00 50.59 270 PHE A C 1
ATOM 2215 O O . PHE A 1 270 ? -7.703 -11.817 23.154 1.00 50.59 270 PHE A O 1
ATOM 2222 N N . PHE A 1 271 ? -6.376 -13.304 22.114 1.00 50.91 271 PHE A N 1
ATOM 2223 C CA . PHE A 1 271 ? -7.429 -13.910 21.280 1.00 50.91 271 PHE A CA 1
ATOM 2224 C C . PHE A 1 271 ? -7.894 -15.282 21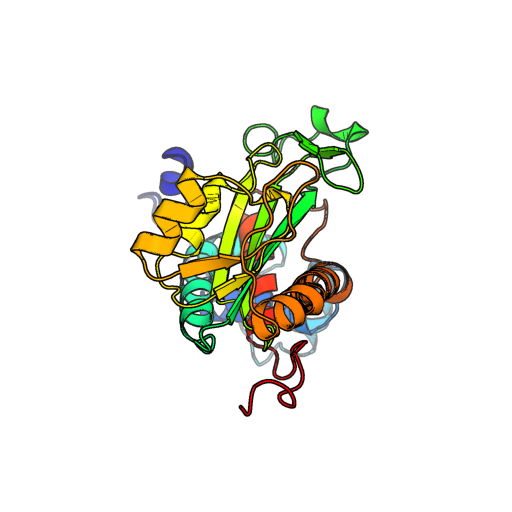.790 1.00 50.91 271 PHE A C 1
ATOM 2226 O O . PHE A 1 271 ? -8.733 -15.912 21.156 1.00 50.91 271 PHE A O 1
ATOM 2233 N N . VAL A 1 272 ? -7.340 -15.751 22.913 1.00 36.25 272 VAL A N 1
ATOM 2234 C CA . VAL A 1 272 ? -7.815 -16.947 23.614 1.00 36.25 272 VAL A CA 1
ATOM 2235 C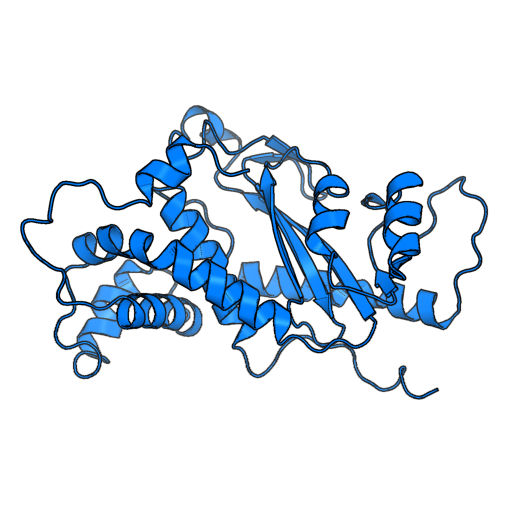 C . VAL A 1 272 ? -8.747 -16.476 24.724 1.00 36.25 272 VAL A C 1
ATOM 2237 O O . VAL A 1 272 ? -8.289 -15.976 25.752 1.00 36.25 272 VAL A O 1
ATOM 2240 N N . GLY A 1 273 ? -10.043 -16.571 24.457 1.00 35.78 273 GLY A N 1
ATOM 2241 C CA . GLY A 1 273 ? -11.144 -16.266 25.363 1.00 35.78 273 GLY A CA 1
ATOM 2242 C C . GLY A 1 273 ? -12.442 -16.709 24.723 1.00 35.78 273 GLY A C 1
ATOM 2243 O O . GLY A 1 273 ? -12.750 -16.153 23.647 1.00 35.78 273 GLY A O 1
#

Radius of gyration: 20.58 Å; Cα contacts (8 Å, |Δi|>4): 365; chains: 1; bounding box: 53×41×62 Å

Solvent-accessible surface area (backbone atoms only — not comparable to full-atom values): 16032 Å² total; per-residue (Å²): 142,77,54,74,74,55,56,61,71,71,46,82,64,93,68,78,70,96,67,81,75,82,61,52,66,65,58,54,51,50,55,55,36,48,46,57,72,67,70,56,97,42,69,66,56,40,52,64,54,48,42,57,67,76,39,38,85,83,45,75,62,66,70,56,70,71,57,44,64,70,50,57,55,75,41,41,64,60,43,52,52,51,40,52,52,52,19,69,69,32,76,86,77,42,46,35,37,46,54,71,44,82,36,47,48,49,59,76,94,44,55,94,73,37,75,70,42,60,92,68,41,31,66,19,77,53,98,93,41,79,41,33,17,29,27,45,36,41,30,24,29,59,59,51,37,47,51,28,71,50,80,42,40,22,64,58,62,82,55,73,57,45,68,73,55,43,68,91,50,50,39,37,36,33,37,54,64,81,60,72,45,72,68,59,43,52,62,34,41,78,59,52,19,43,70,44,58,63,85,58,94,90,58,79,89,70,94,68,53,72,64,56,55,55,54,57,69,53,50,59,56,60,57,50,50,51,49,44,40,47,76,67,46,53,59,55,59,59,83,64,85,40,65,59,55,42,50,41,48,45,42,39,39,53,41,47,56,67,70,46,92,78,59,68,59,66,78,69,89,77,75,78,126

pLDDT: mean 88.6, std 13.56, range [34.16, 98.19]

Nearest PDB structures (foldseek):
  3hjt-assembly2_B  TM=1.914E-01  e=4.315E+00  Streptococcus agalactiae
  1jsw-assembly1_A  TM=1.782E-01  e=7.917E+00  Escherichia coli B